Protein AF-D7G5E5-F1 (afdb_monomer_lite)

Structure (mmCIF, N/CA/C/O backbone):
data_AF-D7G5E5-F1
#
_entry.id   AF-D7G5E5-F1
#
loop_
_atom_site.group_PDB
_atom_site.id
_atom_site.type_symbol
_atom_site.label_atom_id
_atom_site.label_alt_id
_atom_site.label_comp_id
_atom_site.label_asym_id
_atom_site.label_entity_id
_atom_site.label_seq_id
_atom_site.pdbx_PDB_ins_code
_atom_site.Cartn_x
_atom_site.Cartn_y
_atom_site.Cartn_z
_atom_site.occupancy
_atom_site.B_iso_or_equiv
_atom_site.auth_seq_id
_atom_site.auth_comp_id
_atom_site.auth_asym_id
_atom_site.auth_atom_id
_atom_site.pdbx_PDB_model_num
ATOM 1 N N . MET A 1 1 ? 30.490 -11.047 12.588 1.00 61.84 1 MET A N 1
ATOM 2 C CA . MET A 1 1 ? 29.242 -10.729 11.850 1.00 61.84 1 MET A CA 1
ATOM 3 C C . MET A 1 1 ? 27.994 -11.443 12.407 1.00 61.84 1 MET A C 1
ATOM 5 O O . MET A 1 1 ? 27.006 -10.761 12.627 1.00 61.84 1 MET A O 1
ATOM 9 N N . ARG A 1 2 ? 28.019 -12.754 12.727 1.00 70.31 2 ARG A N 1
ATOM 10 C CA . ARG A 1 2 ? 26.845 -13.504 13.260 1.00 70.31 2 ARG A CA 1
ATOM 11 C C . ARG A 1 2 ? 26.297 -13.052 14.631 1.00 70.31 2 ARG A C 1
ATOM 13 O O . ARG A 1 2 ? 25.102 -13.171 14.877 1.00 70.31 2 ARG A O 1
ATOM 20 N N . LEU A 1 3 ? 27.143 -12.537 15.526 1.00 67.75 3 LEU A N 1
ATOM 21 C CA . LEU A 1 3 ? 26.697 -12.058 16.847 1.00 67.75 3 LEU A CA 1
ATOM 22 C C . LEU A 1 3 ? 25.862 -10.772 16.743 1.00 67.75 3 LEU A C 1
ATOM 24 O O . LEU A 1 3 ? 24.822 -10.662 17.386 1.00 67.75 3 LEU A O 1
ATOM 28 N N . ALA A 1 4 ? 26.256 -9.854 15.856 1.00 70.44 4 ALA A N 1
ATOM 29 C CA . ALA A 1 4 ? 25.515 -8.620 15.603 1.00 70.44 4 ALA A CA 1
ATOM 30 C C . ALA A 1 4 ? 24.123 -8.898 15.006 1.00 70.44 4 ALA A C 1
ATOM 32 O O . ALA A 1 4 ? 23.146 -8.279 15.414 1.00 70.44 4 ALA A O 1
ATOM 33 N N . SER A 1 5 ? 23.990 -9.881 14.103 1.00 78.88 5 SER A N 1
ATOM 34 C CA . SER A 1 5 ? 22.681 -10.253 13.541 1.00 78.88 5 SER A CA 1
ATOM 35 C C . SER A 1 5 ? 21.734 -10.869 14.576 1.00 78.88 5 SER A C 1
ATOM 37 O O . SER A 1 5 ? 20.528 -10.627 14.523 1.00 78.88 5 SER A O 1
ATOM 39 N N . LEU A 1 6 ? 22.259 -11.637 15.538 1.00 82.69 6 LEU A N 1
ATOM 40 C CA . LEU A 1 6 ? 21.455 -12.211 16.623 1.00 82.69 6 LEU A CA 1
ATOM 41 C C . LEU A 1 6 ? 20.953 -11.129 17.583 1.00 82.69 6 LEU A C 1
ATOM 43 O O . LEU A 1 6 ? 19.772 -11.118 17.917 1.00 82.69 6 LEU A O 1
ATOM 47 N N . GLN A 1 7 ? 21.819 -10.187 17.970 1.00 86.31 7 GLN A N 1
ATOM 48 C CA . GLN A 1 7 ? 21.445 -9.069 18.842 1.00 86.31 7 GLN A CA 1
ATOM 49 C C . GLN A 1 7 ? 20.376 -8.178 18.205 1.00 86.31 7 GLN A C 1
ATOM 51 O O . GLN A 1 7 ? 19.389 -7.855 18.862 1.00 86.31 7 GLN A O 1
ATOM 56 N N . VAL A 1 8 ? 20.523 -7.848 16.917 1.00 82.06 8 VAL A N 1
ATOM 57 C CA . VAL A 1 8 ? 19.517 -7.075 16.170 1.00 82.06 8 VAL A CA 1
ATOM 58 C C . VAL A 1 8 ? 18.186 -7.823 16.118 1.00 82.06 8 VAL A C 1
ATOM 60 O O . VAL A 1 8 ? 17.148 -7.247 16.424 1.00 82.06 8 VAL A O 1
ATOM 63 N N . THR A 1 9 ? 18.205 -9.123 15.812 1.00 84.81 9 THR A N 1
ATOM 64 C CA . THR A 1 9 ? 16.979 -9.935 15.747 1.00 84.81 9 THR A CA 1
ATOM 65 C C . THR A 1 9 ? 16.262 -9.982 17.096 1.00 84.81 9 THR A C 1
ATOM 67 O O . THR A 1 9 ? 15.048 -9.789 17.159 1.00 84.81 9 THR A O 1
ATOM 70 N N . SER A 1 10 ? 16.999 -10.212 18.184 1.00 90.12 10 SER A N 1
ATOM 71 C CA . SER A 1 10 ? 16.435 -10.223 19.535 1.00 90.12 10 SER A CA 1
ATOM 72 C C . SER A 1 10 ? 15.886 -8.854 19.932 1.00 90.12 10 SER A C 1
ATOM 74 O O . SER A 1 10 ? 14.777 -8.787 20.452 1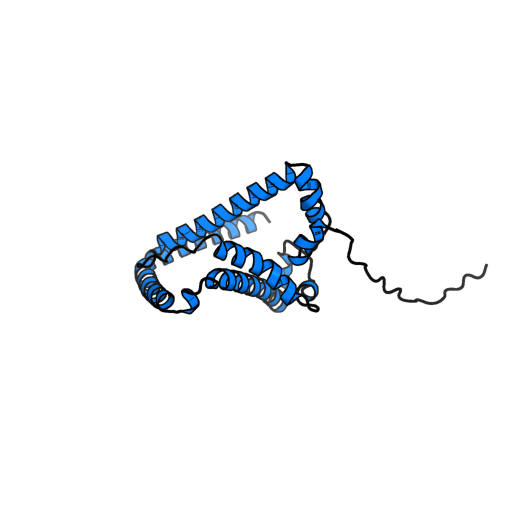.00 90.12 10 SER A O 1
ATOM 76 N N . ALA A 1 11 ? 16.595 -7.764 19.624 1.00 90.62 11 ALA A N 1
ATOM 77 C CA . ALA A 1 11 ? 16.113 -6.409 19.877 1.00 90.62 11 ALA A CA 1
ATOM 78 C C . ALA A 1 11 ? 14.809 -6.118 19.118 1.00 90.62 11 ALA A C 1
ATOM 80 O O . ALA A 1 11 ? 13.844 -5.664 19.726 1.00 90.62 11 ALA A O 1
ATOM 81 N N . CYS A 1 12 ? 14.732 -6.452 17.825 1.00 87.44 12 CYS A N 1
ATOM 82 C CA . CYS A 1 12 ? 13.508 -6.304 17.033 1.00 87.44 12 CYS A CA 1
ATOM 83 C C . CYS A 1 12 ? 12.337 -7.109 17.615 1.00 87.44 12 CYS A C 1
ATOM 85 O O . CYS A 1 12 ? 11.219 -6.605 17.675 1.00 87.44 12 CYS A O 1
ATOM 87 N N . ARG A 1 13 ? 12.584 -8.339 18.085 1.00 90.88 13 ARG A N 1
ATOM 88 C CA . ARG A 1 13 ? 11.558 -9.167 18.740 1.00 90.88 13 ARG A CA 1
ATOM 89 C C . ARG A 1 13 ? 11.088 -8.556 20.056 1.00 90.88 13 ARG A C 1
ATOM 91 O O . ARG A 1 13 ? 9.885 -8.461 20.268 1.00 90.88 13 ARG A O 1
ATOM 98 N N . CYS A 1 14 ? 12.009 -8.110 20.911 1.00 93.38 14 CYS A N 1
ATOM 99 C CA . CYS A 1 14 ? 11.662 -7.437 22.162 1.00 93.38 14 CYS A CA 1
ATOM 100 C C . CYS A 1 14 ? 10.844 -6.169 21.899 1.00 93.38 14 CYS A C 1
ATOM 102 O O . CYS A 1 14 ? 9.815 -5.973 22.534 1.00 93.38 14 CYS A O 1
ATOM 104 N N . LEU A 1 15 ? 11.251 -5.351 20.923 1.00 92.75 15 LEU A N 1
ATOM 105 C CA . LEU A 1 15 ? 10.505 -4.160 20.513 1.00 92.75 15 LEU A CA 1
ATOM 106 C C . LEU A 1 15 ? 9.101 -4.508 20.017 1.00 92.75 15 LEU A C 1
ATOM 108 O O . LEU A 1 15 ? 8.149 -3.838 20.400 1.00 92.75 15 LEU A O 1
ATOM 112 N N . ALA A 1 16 ? 8.950 -5.568 19.220 1.00 88.06 16 ALA A N 1
ATOM 113 C CA . ALA A 1 16 ? 7.641 -6.024 18.762 1.00 88.06 16 ALA A CA 1
ATOM 114 C C . ALA A 1 16 ? 6.748 -6.474 19.930 1.00 88.06 16 ALA A C 1
ATOM 116 O O . ALA A 1 16 ? 5.588 -6.078 19.997 1.00 88.06 16 ALA A O 1
ATOM 117 N N . VAL A 1 17 ? 7.284 -7.245 20.883 1.00 91.94 17 VAL A N 1
ATOM 118 C CA . VAL A 1 17 ? 6.539 -7.685 22.077 1.00 91.94 17 VAL A CA 1
ATOM 119 C C . VAL A 1 17 ? 6.134 -6.494 22.944 1.00 91.94 17 VAL A C 1
ATOM 121 O O . VAL A 1 17 ? 4.982 -6.412 23.362 1.00 91.94 17 VAL A O 1
ATOM 124 N N . VAL A 1 18 ? 7.045 -5.545 23.175 1.00 93.50 18 VAL A N 1
ATOM 125 C CA . VAL A 1 18 ? 6.747 -4.311 23.917 1.00 93.50 18 VAL A CA 1
ATOM 126 C C . VAL A 1 18 ? 5.679 -3.495 23.193 1.00 93.50 18 VAL A C 1
ATOM 128 O O . VAL A 1 18 ? 4.730 -3.057 23.832 1.00 93.50 18 VAL A O 1
ATOM 131 N N . ALA A 1 19 ? 5.776 -3.334 21.872 1.00 88.69 19 ALA A N 1
ATOM 132 C CA . ALA A 1 19 ? 4.779 -2.615 21.085 1.00 88.69 19 ALA A CA 1
ATOM 133 C C . ALA A 1 19 ? 3.392 -3.267 21.190 1.00 88.69 19 ALA A C 1
ATOM 135 O O . ALA A 1 19 ? 2.410 -2.567 21.421 1.00 88.69 19 ALA A O 1
ATOM 136 N N . VAL A 1 20 ? 3.308 -4.598 21.099 1.00 88.06 20 VAL A N 1
ATOM 137 C CA . VAL A 1 20 ? 2.052 -5.339 21.299 1.00 88.06 20 VAL A CA 1
ATOM 138 C C . VAL A 1 20 ? 1.523 -5.151 22.722 1.00 88.06 20 VAL A C 1
ATOM 140 O O . VAL A 1 20 ? 0.340 -4.874 22.893 1.00 88.06 20 VAL A O 1
ATOM 143 N N . GLY A 1 21 ? 2.386 -5.240 23.737 1.00 89.56 21 GLY A N 1
ATOM 144 C CA . GLY A 1 21 ? 2.008 -5.021 25.134 1.00 89.56 21 GLY A CA 1
ATOM 145 C C . GLY A 1 21 ? 1.484 -3.606 25.394 1.00 89.56 21 GLY A C 1
ATOM 146 O O . GLY A 1 21 ? 0.467 -3.444 26.062 1.00 89.56 21 GLY A O 1
ATOM 147 N N . VAL A 1 22 ? 2.122 -2.584 24.815 1.00 89.81 22 VAL A N 1
ATOM 148 C CA . VAL A 1 22 ? 1.673 -1.185 24.891 1.00 89.81 22 VAL A CA 1
ATOM 149 C C . VAL A 1 22 ? 0.344 -0.996 24.168 1.00 89.81 22 VAL A C 1
ATOM 151 O O . VAL A 1 22 ? -0.553 -0.365 24.716 1.00 89.81 22 VAL A O 1
ATOM 154 N N . LEU A 1 23 ? 0.182 -1.555 22.966 1.00 86.44 23 LEU A N 1
ATOM 155 C CA . LEU A 1 23 ? -1.080 -1.481 22.223 1.00 86.44 23 LEU A CA 1
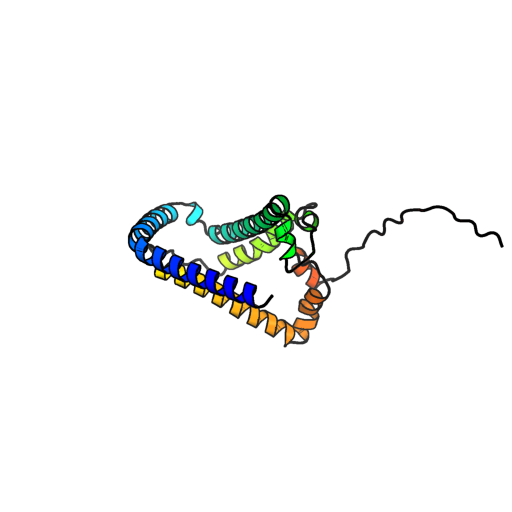ATOM 156 C C . LEU A 1 23 ? -2.223 -2.166 22.975 1.00 86.44 23 LEU A C 1
ATOM 158 O O . LEU A 1 23 ? -3.332 -1.640 22.994 1.00 86.44 23 LEU A O 1
ATOM 162 N N . TRP A 1 24 ? -1.945 -3.298 23.621 1.00 90.25 24 TRP A N 1
ATOM 163 C CA . TRP A 1 24 ? -2.903 -3.995 24.473 1.00 90.25 24 TRP A CA 1
ATOM 164 C C . TRP A 1 24 ? -3.282 -3.155 25.697 1.00 90.25 24 TRP A C 1
ATOM 166 O O . TRP A 1 24 ? -4.461 -2.939 25.967 1.00 90.25 24 TRP A O 1
ATOM 176 N N . TRP A 1 25 ? -2.287 -2.619 26.409 1.00 93.44 25 TRP A N 1
ATOM 177 C CA . TRP A 1 25 ? -2.503 -1.770 27.583 1.00 93.44 25 TRP A CA 1
ATOM 178 C C . TRP A 1 25 ? -3.290 -0.496 27.248 1.00 93.44 25 TRP A C 1
ATOM 180 O O . TRP A 1 25 ? -4.182 -0.084 27.986 1.00 93.44 25 TRP A O 1
ATOM 190 N N . CYS A 1 26 ? -2.994 0.108 26.099 1.00 93.44 26 CYS A N 1
ATOM 191 C CA . CYS A 1 26 ? -3.632 1.325 25.614 1.00 93.44 26 CYS A CA 1
ATOM 192 C C . CYS A 1 26 ? -4.849 1.054 24.713 1.00 93.44 26 CYS A C 1
ATOM 194 O O . CYS A 1 26 ? -5.320 1.979 24.053 1.00 93.44 26 CYS A O 1
ATOM 196 N N . GLN A 1 27 ? -5.383 -0.172 24.665 1.00 93.62 27 GLN A N 1
ATOM 197 C CA . GLN A 1 27 ? -6.435 -0.522 23.708 1.00 93.62 27 GLN A CA 1
ATOM 198 C C . GLN A 1 27 ? -7.682 0.354 23.875 1.00 93.62 27 GLN A C 1
ATOM 200 O O . GLN A 1 27 ? -8.182 0.879 22.890 1.00 93.62 27 GLN A O 1
ATOM 205 N N . GLN A 1 28 ? -8.159 0.568 25.104 1.00 94.44 28 GLN A N 1
ATOM 206 C CA . GLN A 1 28 ? -9.376 1.350 25.368 1.00 94.44 28 GLN A CA 1
ATOM 207 C C . GLN A 1 28 ? -9.298 2.812 24.886 1.00 94.44 28 GLN A C 1
ATOM 209 O O . GLN A 1 28 ? -10.168 3.226 24.115 1.00 94.44 28 GLN A O 1
ATOM 214 N N . PRO A 1 29 ? -8.281 3.617 25.262 1.00 95.50 29 PRO A N 1
ATOM 215 C CA . PRO A 1 29 ? -8.173 4.983 24.747 1.00 95.50 29 PRO A CA 1
ATOM 216 C C . PRO A 1 29 ? -7.932 5.024 23.231 1.00 95.50 29 PRO A C 1
ATOM 218 O O . PRO A 1 29 ? -8.415 5.942 22.559 1.00 95.50 29 PRO A O 1
ATOM 221 N N . VAL A 1 30 ? -7.235 4.028 22.670 1.00 93.69 30 VAL A N 1
ATOM 222 C CA . VAL A 1 30 ? -7.051 3.910 21.217 1.00 93.69 30 VAL A CA 1
ATOM 223 C C . VAL A 1 30 ? -8.378 3.605 20.525 1.00 93.69 30 VAL A C 1
ATOM 225 O O . VAL A 1 30 ? -8.706 4.266 19.547 1.00 93.69 30 VAL A O 1
ATOM 228 N N . GLU A 1 31 ? -9.183 2.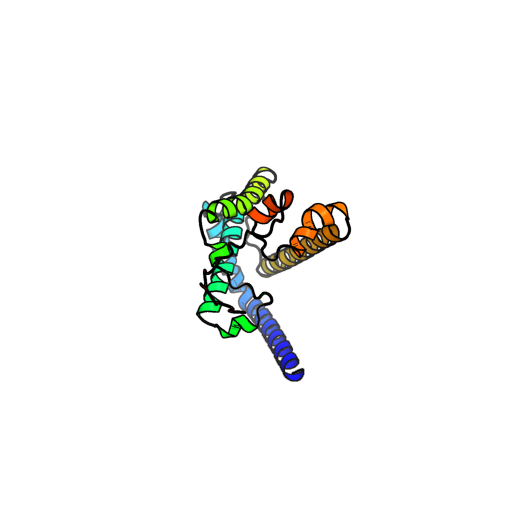679 21.039 1.00 95.56 31 GLU A N 1
ATOM 229 C CA . GLU A 1 31 ? -10.502 2.348 20.493 1.00 95.56 31 GLU A CA 1
ATOM 230 C C . GLU A 1 31 ? -11.487 3.514 20.605 1.00 95.56 31 GLU A C 1
ATOM 232 O O . GLU A 1 31 ? -12.212 3.795 19.651 1.00 95.56 31 GLU A O 1
ATOM 237 N N . ALA A 1 32 ? -11.465 4.259 21.712 1.00 95.62 32 ALA A N 1
ATOM 238 C CA . ALA A 1 32 ? -12.246 5.487 21.843 1.00 95.62 32 ALA A CA 1
ATOM 239 C C . ALA A 1 32 ? -11.849 6.522 20.774 1.00 95.62 32 ALA A C 1
ATOM 241 O O . ALA A 1 32 ? -12.711 7.091 20.098 1.00 95.62 32 ALA A O 1
ATOM 242 N N . SER A 1 33 ? -10.543 6.713 20.567 1.00 95.75 33 SER A N 1
ATOM 243 C CA . SER A 1 33 ? -10.008 7.614 19.539 1.00 95.75 33 SER A CA 1
ATOM 244 C C . SER A 1 33 ? -10.359 7.142 18.125 1.00 95.75 33 SER A C 1
ATOM 246 O O . SER A 1 33 ? -10.765 7.951 17.291 1.00 95.75 33 SER A O 1
ATOM 248 N N . LEU A 1 34 ? -10.282 5.832 17.862 1.00 95.12 34 LEU A N 1
ATOM 249 C CA . LEU A 1 34 ? -10.724 5.218 16.609 1.00 95.12 34 LEU A CA 1
ATOM 250 C C . LEU A 1 34 ? -12.215 5.462 16.375 1.00 95.12 34 LEU A C 1
ATOM 252 O O . LEU A 1 34 ? -12.600 5.817 15.267 1.00 95.12 34 LEU A O 1
ATOM 256 N N . GLY A 1 35 ? -13.052 5.346 17.407 1.00 96.31 35 GLY A N 1
ATOM 257 C CA . GLY A 1 35 ? -14.482 5.633 17.323 1.00 96.31 35 GLY A CA 1
ATOM 258 C C . GLY A 1 35 ? -14.779 7.079 16.916 1.00 96.31 35 GLY A C 1
ATOM 259 O O . GLY A 1 35 ? -15.611 7.320 16.037 1.00 96.31 35 GLY A O 1
ATOM 260 N N . VAL A 1 36 ? -14.081 8.050 17.514 1.00 97.06 36 VAL A N 1
ATOM 261 C CA . VAL A 1 36 ? -14.212 9.477 17.163 1.00 97.06 36 VAL A CA 1
ATOM 262 C C . VAL A 1 36 ? -13.700 9.749 15.748 1.00 97.06 36 VAL A C 1
ATOM 264 O O . VAL A 1 36 ? -14.383 10.407 14.955 1.00 97.06 36 VAL A O 1
ATOM 267 N N . GLY A 1 37 ? -12.529 9.206 15.408 1.00 95.88 37 GLY A N 1
ATOM 268 C CA . GLY A 1 37 ? -11.936 9.328 14.079 1.00 95.88 37 GLY A CA 1
ATOM 269 C C . GLY A 1 37 ? -12.842 8.740 13.001 1.00 95.88 37 GLY A C 1
ATOM 270 O O . GLY A 1 37 ? -13.119 9.398 12.003 1.00 95.88 37 GLY A O 1
ATOM 271 N N . TRP A 1 38 ? -13.397 7.552 13.238 1.00 95.81 38 TRP A N 1
ATOM 272 C CA . TRP A 1 38 ? -14.313 6.877 12.322 1.00 95.81 38 TRP A CA 1
ATOM 273 C C . TRP A 1 38 ? -15.580 7.686 12.061 1.00 95.81 38 TRP A C 1
ATOM 275 O O . TRP A 1 38 ? -15.957 7.877 10.908 1.00 95.81 38 TRP A O 1
ATOM 285 N N . LYS A 1 39 ? -16.218 8.219 13.113 1.00 95.62 39 LYS A N 1
ATOM 286 C CA . LYS A 1 39 ? -17.399 9.087 12.967 1.00 95.62 39 LYS A CA 1
ATOM 287 C C . LYS A 1 39 ? -17.072 10.345 12.163 1.00 95.62 39 LYS A C 1
ATOM 289 O O . LYS A 1 39 ? -17.836 10.714 11.275 1.00 95.62 39 LYS A O 1
ATOM 294 N N . THR A 1 40 ? -15.924 10.963 12.438 1.00 96.00 40 THR A N 1
ATOM 295 C CA . THR A 1 40 ? -15.447 12.153 11.717 1.00 96.00 40 THR A CA 1
ATOM 296 C C . THR A 1 40 ? -15.204 11.853 10.238 1.00 96.00 40 THR A C 1
ATOM 298 O O . THR A 1 40 ? -15.711 12.566 9.373 1.00 96.00 40 THR A O 1
ATOM 301 N N . LEU A 1 41 ? -14.490 10.766 9.934 1.00 93.25 41 LEU A N 1
ATOM 302 C CA . LEU A 1 41 ? -14.234 10.322 8.564 1.00 93.25 41 LEU A CA 1
ATOM 303 C C . LEU A 1 41 ? -15.545 10.005 7.840 1.00 93.25 41 LEU A C 1
ATOM 305 O O . LEU A 1 41 ? -15.784 10.523 6.755 1.00 93.25 41 LEU A O 1
ATOM 309 N N . ARG A 1 42 ? -16.457 9.260 8.473 1.00 92.44 42 ARG A N 1
ATOM 310 C CA . ARG A 1 42 ? -17.784 8.957 7.919 1.00 92.44 42 ARG A CA 1
ATOM 311 C C . ARG A 1 42 ? -18.673 10.178 7.719 1.00 92.44 42 ARG A C 1
ATOM 313 O O . ARG A 1 42 ? -19.623 10.084 6.951 1.00 92.44 42 ARG A O 1
ATOM 320 N N . ALA A 1 43 ? -18.444 11.292 8.402 1.00 93.38 43 ALA A N 1
ATOM 321 C CA . ALA A 1 43 ? -19.175 12.531 8.149 1.00 93.38 43 ALA A CA 1
ATOM 322 C C . ALA A 1 43 ? -18.595 13.311 6.956 1.00 93.38 43 ALA A C 1
ATOM 324 O O . ALA A 1 43 ? -19.314 14.079 6.320 1.00 93.38 43 ALA A O 1
ATOM 325 N N . ASN A 1 44 ? -17.324 13.086 6.619 1.00 93.88 44 ASN A N 1
ATOM 326 C CA . ASN A 1 44 ? -16.610 13.825 5.589 1.00 93.88 44 ASN A CA 1
ATOM 327 C C . ASN A 1 44 ? -17.019 13.376 4.173 1.00 93.88 44 ASN A C 1
ATOM 329 O O . ASN A 1 44 ? -16.964 12.194 3.838 1.00 93.88 44 ASN A O 1
ATOM 333 N N . TRP A 1 45 ? -17.406 14.328 3.319 1.00 92.81 45 TRP A N 1
ATOM 334 C CA . TRP A 1 45 ? -17.794 14.053 1.931 1.00 92.81 45 TRP A CA 1
ATOM 335 C C . TRP A 1 45 ? -16.642 13.471 1.103 1.00 92.81 45 TRP A C 1
ATOM 337 O O . TRP A 1 45 ? -16.878 12.612 0.260 1.00 92.81 45 TRP A O 1
ATOM 347 N N . LEU A 1 46 ? -15.403 13.896 1.367 1.00 90.31 46 LEU A N 1
ATOM 348 C CA . LEU A 1 46 ? -14.226 13.430 0.645 1.00 90.31 46 LEU A CA 1
ATOM 349 C C . LEU A 1 46 ? -13.977 11.953 0.933 1.00 90.31 46 LEU A C 1
ATOM 351 O O . LEU A 1 46 ? -13.683 11.207 0.015 1.00 90.31 46 LEU A O 1
ATOM 355 N N . PHE A 1 47 ? -14.159 11.517 2.181 1.00 88.75 47 PHE A N 1
ATOM 356 C CA . PHE A 1 47 ? -14.020 10.109 2.567 1.00 88.75 47 PHE A CA 1
ATOM 357 C C . PHE A 1 47 ? -15.121 9.221 1.967 1.00 88.75 47 PHE A C 1
ATOM 359 O O . PHE A 1 47 ? -14.914 8.032 1.753 1.00 88.75 47 PHE A O 1
ATOM 366 N N . LYS A 1 48 ? -16.295 9.801 1.682 1.00 87.12 48 LYS A N 1
ATOM 367 C CA . LYS A 1 48 ? -17.400 9.126 0.982 1.00 87.12 48 LYS A CA 1
ATOM 368 C C . LYS A 1 48 ? -17.244 9.123 -0.535 1.00 87.12 48 LYS A C 1
ATOM 370 O O . LYS A 1 48 ? -17.994 8.419 -1.204 1.00 87.12 48 LYS A O 1
ATOM 375 N N . HIS A 1 49 ? -16.352 9.944 -1.081 1.00 86.25 49 HIS A N 1
ATOM 376 C CA . HIS A 1 49 ? -16.176 10.048 -2.519 1.00 86.25 49 HIS A CA 1
ATOM 377 C C . HIS A 1 49 ? -15.648 8.719 -3.069 1.00 86.25 49 HIS A C 1
ATOM 379 O O . HIS A 1 49 ? -14.693 8.165 -2.529 1.00 86.25 49 HIS A O 1
ATOM 385 N N . GLU A 1 50 ? -16.224 8.222 -4.165 1.00 81.31 50 GLU A N 1
ATOM 386 C CA . GLU A 1 50 ? -15.911 6.883 -4.692 1.00 81.3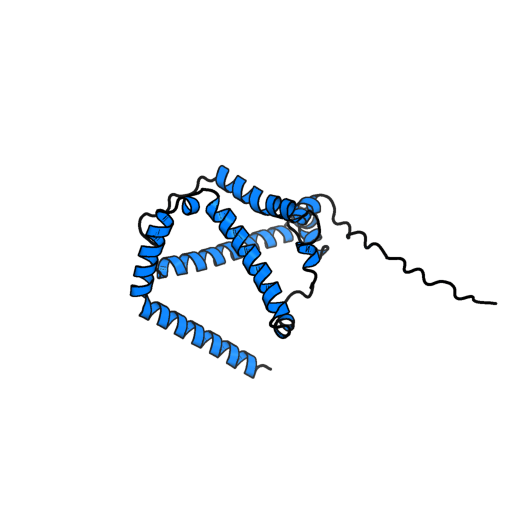1 50 GLU A CA 1
ATOM 387 C C . GLU A 1 50 ? -14.423 6.717 -5.022 1.00 81.31 50 GLU A C 1
ATOM 389 O O . GLU A 1 50 ? -13.818 5.696 -4.718 1.00 81.31 50 GLU A O 1
ATOM 394 N N . SER A 1 51 ? -13.803 7.778 -5.541 1.00 82.62 51 SER A N 1
ATOM 395 C CA . SER A 1 51 ? -12.375 7.791 -5.870 1.00 82.62 51 SER A CA 1
ATOM 396 C C . SER A 1 51 ? -11.438 8.035 -4.678 1.00 82.62 51 SER A C 1
ATOM 398 O O . SER A 1 51 ? -10.227 8.115 -4.885 1.00 82.62 51 SER A O 1
ATOM 400 N N . PHE A 1 52 ? -11.942 8.182 -3.446 1.00 85.75 52 PHE A N 1
ATOM 401 C CA . PHE A 1 52 ? -11.111 8.501 -2.278 1.00 85.75 52 PHE A CA 1
ATOM 402 C C . PHE A 1 52 ? -9.979 7.493 -2.071 1.00 85.75 52 PHE A C 1
ATOM 404 O O . PHE A 1 52 ? -8.823 7.883 -1.932 1.00 85.75 52 PHE A O 1
ATOM 411 N N . GLU A 1 53 ? -10.296 6.200 -2.085 1.00 83.25 53 GLU A N 1
ATOM 412 C CA . GLU A 1 53 ? -9.313 5.145 -1.837 1.00 83.25 53 GLU A CA 1
ATOM 413 C C . GLU A 1 53 ? -8.233 5.049 -2.931 1.00 83.25 53 GLU A C 1
ATOM 415 O O . GLU A 1 53 ? -7.054 5.008 -2.570 1.00 83.25 53 GLU A O 1
ATOM 420 N N . PRO A 1 54 ? -8.555 5.090 -4.243 1.00 81.44 54 PRO A N 1
ATOM 421 C CA . PRO A 1 54 ? -7.545 5.205 -5.292 1.00 81.44 54 PRO A CA 1
ATOM 422 C C . PRO A 1 54 ? -6.623 6.408 -5.117 1.00 81.44 54 PRO A C 1
ATOM 424 O O . PRO A 1 54 ? -5.405 6.279 -5.253 1.00 81.44 54 PRO A O 1
ATOM 427 N N . PHE A 1 55 ? -7.187 7.575 -4.790 1.00 83.81 55 PHE A N 1
ATOM 428 C CA . PHE A 1 55 ? -6.397 8.782 -4.570 1.00 83.81 55 PHE A CA 1
ATOM 429 C C . PHE A 1 55 ? -5.508 8.656 -3.337 1.00 83.81 55 PHE A C 1
ATOM 431 O O . PHE A 1 55 ? -4.331 9.000 -3.409 1.00 83.81 55 PHE A O 1
ATOM 438 N N . LEU A 1 56 ? -6.030 8.124 -2.230 1.00 87.81 56 LEU A N 1
ATOM 439 C CA . LEU A 1 56 ? -5.257 7.888 -1.016 1.00 87.81 56 LEU A CA 1
ATOM 440 C C . LEU A 1 56 ? -4.126 6.885 -1.264 1.00 87.81 56 LEU A C 1
ATOM 442 O O . LEU A 1 56 ? -3.005 7.106 -0.807 1.00 87.81 56 LEU A O 1
ATOM 446 N N . SER A 1 57 ? -4.389 5.814 -2.013 1.00 84.06 57 SER A N 1
ATOM 447 C CA . SER A 1 57 ? -3.383 4.822 -2.399 1.00 84.06 57 SER A CA 1
ATOM 448 C C . SER A 1 57 ? -2.275 5.453 -3.251 1.00 84.06 57 SER A C 1
ATOM 450 O O . SER A 1 57 ? -1.095 5.346 -2.911 1.00 84.06 57 SER A O 1
ATOM 452 N N . ALA A 1 58 ? -2.642 6.203 -4.296 1.00 82.25 58 ALA A N 1
ATOM 453 C CA . ALA A 1 58 ? -1.688 6.903 -5.154 1.00 82.25 58 ALA A CA 1
ATOM 454 C C . ALA A 1 58 ? -0.878 7.963 -4.383 1.00 82.25 58 ALA A C 1
ATOM 456 O O . ALA A 1 58 ? 0.340 8.050 -4.540 1.00 82.25 58 ALA A O 1
ATOM 457 N N . ALA A 1 59 ? -1.529 8.738 -3.513 1.00 85.56 59 ALA A N 1
ATOM 458 C CA . ALA A 1 59 ? -0.873 9.727 -2.664 1.00 85.56 59 ALA A CA 1
ATOM 459 C C . ALA A 1 59 ? 0.099 9.070 -1.675 1.00 85.56 59 ALA A C 1
ATOM 461 O O . ALA A 1 59 ? 1.221 9.546 -1.520 1.00 85.56 59 ALA A O 1
ATOM 462 N N . SER A 1 60 ? -0.297 7.952 -1.060 1.00 87.06 60 SER A N 1
ATOM 463 C CA . SER A 1 60 ? 0.561 7.180 -0.154 1.00 87.06 60 SER A CA 1
ATOM 464 C C . SER A 1 60 ? 1.799 6.666 -0.885 1.00 87.06 60 SER A C 1
ATOM 466 O O . SER A 1 60 ? 2.914 6.825 -0.397 1.00 87.06 60 SER A O 1
ATOM 468 N N . PHE A 1 61 ? 1.628 6.120 -2.090 1.00 81.88 61 PHE A N 1
ATOM 469 C CA . PHE A 1 61 ? 2.741 5.677 -2.926 1.00 81.88 61 PHE A CA 1
ATOM 470 C C . PHE A 1 61 ? 3.727 6.815 -3.233 1.00 81.88 61 PHE A C 1
ATOM 472 O O . PHE A 1 61 ? 4.931 6.663 -3.021 1.00 81.88 61 PHE A O 1
ATOM 479 N N . LEU A 1 62 ? 3.224 7.974 -3.669 1.00 81.38 62 LEU A N 1
ATOM 480 C CA . LEU A 1 62 ? 4.056 9.148 -3.949 1.00 81.38 62 LEU A CA 1
ATOM 481 C C . LEU A 1 62 ? 4.760 9.673 -2.693 1.00 81.38 62 LEU A C 1
ATOM 483 O O . LEU A 1 62 ? 5.940 10.015 -2.755 1.00 81.38 62 LEU A O 1
ATOM 487 N N . PHE A 1 63 ? 4.060 9.697 -1.557 1.00 86.38 63 PHE A N 1
ATOM 488 C CA . PHE A 1 63 ? 4.628 10.079 -0.270 1.00 86.38 63 PHE A CA 1
ATOM 489 C C . PHE A 1 63 ? 5.797 9.168 0.113 1.00 86.38 63 PHE A C 1
ATOM 491 O O . PHE A 1 63 ? 6.877 9.666 0.419 1.00 86.38 63 PHE A O 1
ATOM 498 N N . PHE A 1 64 ? 5.625 7.844 0.042 1.00 83.44 64 PHE A N 1
ATOM 499 C CA . PHE A 1 64 ? 6.686 6.902 0.402 1.00 83.44 64 PHE A CA 1
ATOM 500 C C . PHE A 1 64 ? 7.866 6.935 -0.576 1.00 83.44 64 PHE A C 1
ATOM 502 O O . PHE A 1 64 ? 9.009 6.842 -0.135 1.00 83.44 64 PHE A O 1
ATOM 509 N N . ILE A 1 65 ? 7.638 7.137 -1.878 1.00 77.00 65 ILE A N 1
ATOM 510 C CA . ILE A 1 65 ? 8.738 7.382 -2.829 1.00 77.00 65 ILE A CA 1
ATOM 511 C C . ILE A 1 65 ? 9.491 8.668 -2.474 1.00 77.00 65 ILE A C 1
ATOM 513 O O . ILE A 1 65 ? 10.721 8.673 -2.442 1.00 77.00 65 ILE A O 1
ATOM 517 N N . GLY A 1 66 ? 8.768 9.748 -2.169 1.00 79.88 66 GLY A N 1
ATOM 518 C CA . GLY A 1 66 ? 9.364 11.008 -1.730 1.00 79.88 66 GLY A CA 1
ATOM 519 C C . GLY A 1 66 ? 10.160 10.859 -0.432 1.00 79.88 66 GLY A C 1
ATOM 520 O O . GLY A 1 66 ? 11.256 11.406 -0.321 1.00 79.88 66 GLY A O 1
ATOM 521 N N . LEU A 1 67 ? 9.662 10.056 0.513 1.00 84.50 67 LEU A N 1
ATOM 522 C CA . LEU A 1 67 ? 10.345 9.741 1.766 1.00 84.50 67 LEU A CA 1
ATOM 523 C C . LEU A 1 67 ? 11.700 9.066 1.521 1.00 84.50 67 LEU A C 1
ATOM 525 O O . LEU A 1 67 ? 12.660 9.392 2.210 1.00 84.50 67 LEU A O 1
ATOM 529 N N . TRP A 1 68 ? 11.821 8.183 0.526 1.00 76.38 68 TRP A N 1
ATOM 530 C CA . TRP A 1 68 ? 13.119 7.602 0.167 1.00 76.38 68 TRP A CA 1
ATOM 531 C C . TRP A 1 68 ? 14.099 8.647 -0.367 1.00 76.38 68 TRP A C 1
ATOM 533 O O . TRP A 1 68 ? 15.254 8.652 0.049 1.00 76.38 68 TRP A O 1
ATOM 543 N N . GLY A 1 69 ? 13.640 9.570 -1.219 1.00 76.25 69 GLY A N 1
ATOM 544 C CA . GLY A 1 69 ? 14.473 10.686 -1.679 1.00 76.25 69 GLY A CA 1
ATOM 545 C C . GLY A 1 69 ? 14.898 11.616 -0.536 1.00 76.25 69 GLY A C 1
ATOM 546 O O . GLY A 1 69 ? 16.042 12.059 -0.479 1.00 76.25 69 GLY A O 1
ATOM 547 N N . PHE A 1 70 ? 13.997 11.864 0.417 1.00 84.12 70 PHE A N 1
ATOM 548 C CA . PHE A 1 70 ? 14.303 12.604 1.640 1.00 84.12 70 PHE A CA 1
ATOM 549 C C . PHE A 1 70 ? 15.361 11.875 2.484 1.00 84.12 70 PHE A C 1
ATOM 551 O O . PHE A 1 70 ? 16.348 12.479 2.897 1.00 84.12 70 PHE A O 1
ATOM 558 N N . LEU A 1 71 ? 15.193 10.570 2.715 1.00 83.50 71 LEU A N 1
ATOM 559 C CA . LEU A 1 71 ? 16.149 9.763 3.474 1.00 83.50 71 LEU A CA 1
ATOM 560 C C . LEU A 1 71 ? 17.530 9.731 2.817 1.00 83.50 71 LEU A C 1
ATOM 562 O O . LEU A 1 71 ? 18.521 9.796 3.535 1.00 83.50 71 LEU A O 1
ATOM 566 N N . ASP A 1 72 ? 17.616 9.698 1.488 1.00 77.12 72 ASP A N 1
ATOM 567 C CA . ASP A 1 72 ? 18.904 9.782 0.787 1.00 77.12 72 ASP A CA 1
ATOM 568 C C . ASP A 1 72 ? 19.617 11.101 1.040 1.00 77.12 72 ASP A C 1
ATOM 570 O O . ASP A 1 72 ? 20.831 11.130 1.243 1.00 77.12 72 ASP A O 1
ATOM 574 N N . PHE A 1 73 ? 18.853 12.191 1.024 1.00 81.62 73 PHE A N 1
ATOM 575 C CA . PHE A 1 73 ? 19.390 13.527 1.212 1.00 81.62 73 PHE A CA 1
ATOM 576 C C . PHE A 1 73 ? 19.888 13.738 2.647 1.00 81.62 73 PHE A C 1
ATOM 578 O O . PHE A 1 73 ? 20.989 14.245 2.853 1.00 81.62 73 PHE A O 1
ATOM 585 N N . PHE A 1 74 ? 19.098 13.332 3.646 1.00 88.12 74 PHE A N 1
ATOM 586 C CA . PHE A 1 74 ? 19.405 13.585 5.058 1.00 88.12 74 PHE A CA 1
ATOM 587 C C . PHE A 1 74 ? 20.223 12.479 5.731 1.00 88.12 74 PHE A C 1
ATOM 589 O O . PHE A 1 74 ? 20.920 12.741 6.711 1.00 88.12 74 PHE A O 1
ATOM 596 N N . VAL A 1 75 ? 20.168 11.246 5.223 1.00 88.69 75 VAL A N 1
ATOM 597 C CA . VAL A 1 75 ? 20.864 10.082 5.787 1.00 88.69 75 VAL A CA 1
ATOM 598 C C . VAL A 1 75 ? 21.593 9.314 4.674 1.00 88.69 75 VAL A C 1
ATOM 600 O O . VAL A 1 75 ? 21.231 8.179 4.355 1.00 88.69 75 VAL A O 1
ATOM 603 N N . PRO A 1 76 ? 22.689 9.859 4.109 1.00 82.44 76 PRO A N 1
ATOM 604 C CA . PRO A 1 76 ? 23.402 9.220 2.999 1.00 82.44 76 PRO A CA 1
ATOM 605 C C . PRO A 1 76 ? 23.910 7.812 3.330 1.00 82.44 76 PRO A C 1
ATOM 607 O O . PRO A 1 76 ? 24.047 6.965 2.452 1.00 82.44 76 PRO A O 1
ATOM 610 N N . SER A 1 77 ? 24.155 7.521 4.611 1.00 83.69 77 SER A N 1
ATOM 611 C CA . SER A 1 77 ? 24.570 6.197 5.081 1.00 83.69 77 SER A CA 1
ATOM 612 C C . SER A 1 77 ? 23.480 5.126 4.958 1.00 83.69 77 SER A C 1
ATOM 614 O O . SER A 1 77 ? 23.816 3.943 4.995 1.00 83.69 77 SER A O 1
ATOM 616 N N . ALA A 1 78 ? 22.207 5.501 4.793 1.00 80.12 78 ALA A N 1
ATOM 617 C CA . ALA A 1 78 ? 21.101 4.573 4.561 1.00 80.12 78 ALA A CA 1
ATOM 618 C C . ALA A 1 78 ? 21.142 3.963 3.149 1.00 80.12 78 ALA A C 1
ATOM 620 O O . ALA A 1 78 ? 20.707 2.826 2.962 1.00 80.12 78 ALA A O 1
ATOM 621 N N . SER A 1 79 ? 21.739 4.665 2.177 1.00 75.75 79 SER A N 1
ATOM 622 C CA . SER A 1 79 ? 21.870 4.198 0.787 1.00 75.75 79 SER A CA 1
ATOM 623 C C . SER A 1 79 ? 22.587 2.845 0.670 1.00 75.75 79 SER A C 1
ATOM 625 O O . SER A 1 79 ? 22.237 2.030 -0.180 1.00 75.75 79 SER A O 1
ATOM 627 N N . LYS A 1 80 ? 23.514 2.533 1.591 1.00 78.88 80 LYS A N 1
ATOM 628 C CA . LYS A 1 80 ? 24.256 1.256 1.631 1.00 78.88 80 LYS A CA 1
ATOM 629 C C . LYS A 1 80 ? 23.376 0.024 1.874 1.00 78.88 80 LYS A C 1
ATOM 631 O O . LYS A 1 80 ? 23.827 -1.099 1.676 1.00 78.88 80 LYS A O 1
ATOM 636 N N . HIS A 1 81 ? 22.157 0.228 2.370 1.00 77.38 81 HIS A N 1
ATOM 637 C CA . HIS A 1 81 ? 21.195 -0.834 2.654 1.00 77.38 81 HIS A CA 1
ATOM 638 C C . HIS A 1 81 ? 20.138 -0.981 1.556 1.00 77.38 81 HIS A C 1
ATOM 640 O O . HIS A 1 81 ? 19.206 -1.770 1.709 1.00 77.38 81 HIS A O 1
ATOM 646 N N . ARG A 1 82 ? 20.272 -0.246 0.447 1.00 69.81 82 ARG A N 1
ATOM 647 C CA . ARG A 1 82 ? 19.389 -0.399 -0.703 1.00 69.81 82 ARG A CA 1
ATOM 648 C C . ARG A 1 82 ? 19.612 -1.73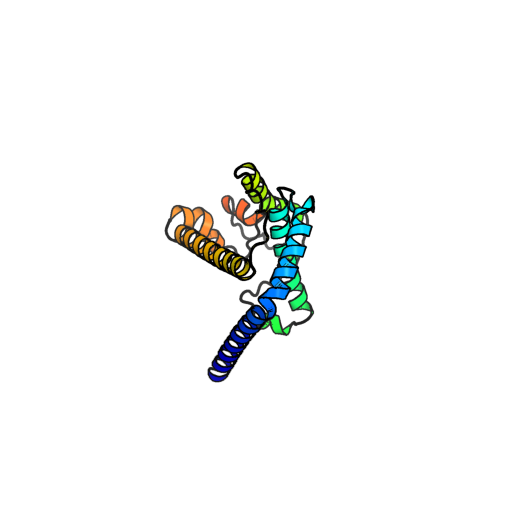4 -1.387 1.00 69.81 82 ARG A C 1
ATOM 650 O O . ARG A 1 82 ? 20.736 -2.163 -1.627 1.00 69.81 82 ARG A O 1
ATOM 657 N N . THR A 1 83 ? 18.506 -2.347 -1.774 1.00 65.19 83 THR A N 1
ATOM 658 C CA . THR A 1 83 ? 18.486 -3.529 -2.636 1.00 65.19 83 THR A CA 1
ATOM 659 C C . THR A 1 83 ? 18.692 -3.180 -4.114 1.00 65.19 83 THR A C 1
ATOM 661 O O . THR A 1 83 ? 19.039 -4.065 -4.891 1.00 65.19 83 THR A O 1
ATOM 664 N N . PHE A 1 84 ? 18.547 -1.905 -4.508 1.00 60.31 84 PHE A N 1
ATOM 665 C CA . PHE A 1 84 ? 18.730 -1.430 -5.884 1.00 60.31 84 PHE A CA 1
ATOM 666 C C . PHE A 1 84 ? 19.558 -0.134 -5.932 1.00 60.31 84 PHE A C 1
ATOM 668 O O . PHE A 1 84 ? 19.267 0.814 -5.209 1.00 60.31 84 PHE A O 1
ATOM 675 N N . LEU A 1 85 ? 20.578 -0.101 -6.800 1.00 57.53 85 LEU A N 1
ATOM 676 C CA . LEU A 1 85 ? 21.552 0.997 -6.949 1.00 57.53 85 LEU A CA 1
ATOM 677 C C . LEU A 1 85 ? 21.134 2.110 -7.936 1.00 57.53 85 LEU A C 1
ATOM 679 O O . LEU A 1 85 ? 21.934 2.993 -8.231 1.00 57.53 85 LEU A O 1
ATOM 683 N N . SER A 1 86 ? 19.943 2.063 -8.541 1.00 57.38 86 SER A N 1
ATOM 684 C CA . SER A 1 86 ? 19.590 3.063 -9.559 1.00 57.38 86 SER A CA 1
ATOM 685 C C . SER A 1 86 ? 19.168 4.386 -8.910 1.00 57.38 86 SER A C 1
ATOM 687 O O . SER A 1 86 ? 18.005 4.558 -8.549 1.00 57.38 86 SER A O 1
ATOM 689 N N . ASP A 1 87 ? 20.108 5.322 -8.810 1.00 52.75 87 ASP A N 1
ATOM 690 C CA . ASP A 1 87 ? 19.955 6.618 -8.130 1.00 52.75 87 ASP A CA 1
ATOM 691 C C . ASP A 1 87 ? 19.281 7.719 -8.974 1.00 52.75 87 ASP A C 1
ATOM 693 O O . ASP A 1 87 ? 19.300 8.898 -8.620 1.00 52.75 87 ASP A O 1
ATOM 697 N N . ASP A 1 88 ? 18.666 7.374 -10.108 1.00 64.69 88 ASP A N 1
ATOM 698 C CA . ASP A 1 88 ? 18.118 8.384 -11.012 1.00 64.69 88 ASP A CA 1
ATOM 699 C C . ASP A 1 88 ? 16.632 8.697 -10.742 1.00 64.69 88 ASP A C 1
ATOM 701 O O . ASP A 1 88 ? 15.719 8.198 -11.415 1.00 64.69 88 ASP A O 1
ATOM 705 N N . LEU A 1 89 ? 16.388 9.582 -9.768 1.00 64.50 89 LEU A N 1
ATOM 706 C CA . LEU A 1 89 ? 15.075 10.204 -9.537 1.00 64.50 89 LEU A CA 1
ATOM 707 C C . LEU A 1 89 ? 14.654 11.128 -10.690 1.00 64.50 89 LEU A C 1
ATOM 709 O O . LEU A 1 89 ? 13.456 11.307 -10.920 1.00 64.50 89 LEU A O 1
ATOM 713 N N . SER A 1 90 ? 15.597 11.679 -11.466 1.00 61.75 90 SER A N 1
ATOM 714 C CA . SER A 1 90 ? 15.259 12.502 -12.641 1.00 61.75 90 SER A CA 1
ATOM 715 C C . SER A 1 90 ? 14.501 11.684 -13.689 1.00 61.75 90 SER A C 1
ATOM 717 O O . SER A 1 90 ? 13.651 12.196 -14.414 1.00 61.75 90 SER A O 1
ATOM 719 N N . SER A 1 91 ? 14.710 10.372 -13.677 1.00 60.25 91 SER A N 1
ATOM 720 C CA . SER A 1 91 ? 13.987 9.407 -14.487 1.00 60.25 91 SER A CA 1
ATOM 721 C C . SER A 1 91 ? 12.487 9.307 -14.121 1.00 60.25 91 SER A C 1
ATOM 723 O O . SER A 1 91 ? 11.668 8.999 -14.991 1.00 60.25 91 SER A O 1
ATOM 725 N N . TRP A 1 92 ? 12.106 9.625 -12.876 1.00 59.75 92 TRP A N 1
ATOM 726 C CA . TRP A 1 92 ? 10.712 9.685 -12.410 1.00 59.75 92 TRP A CA 1
ATOM 727 C C . TRP A 1 92 ? 10.072 11.064 -12.623 1.00 59.75 92 TRP A C 1
ATOM 729 O O . TRP A 1 92 ? 8.903 11.134 -13.010 1.00 59.75 92 TRP A O 1
ATOM 739 N N . PHE A 1 93 ? 10.840 12.142 -12.423 1.00 62.50 93 PHE A N 1
ATOM 740 C CA . PHE A 1 93 ? 10.332 13.524 -12.392 1.00 62.50 93 PHE A CA 1
ATOM 741 C C . PHE A 1 93 ? 10.644 14.374 -13.644 1.00 62.50 93 PHE A C 1
ATOM 743 O O . PHE A 1 93 ? 10.139 15.488 -13.774 1.00 62.50 93 PHE A O 1
ATOM 750 N N . GLY A 1 94 ? 11.439 13.876 -14.594 1.00 51.94 94 GLY A N 1
ATOM 751 C CA . GLY A 1 94 ? 11.844 14.605 -15.800 1.00 51.94 94 GLY A CA 1
ATOM 752 C C . GLY A 1 94 ? 10.837 14.528 -16.957 1.00 51.94 94 GLY A C 1
ATOM 753 O O . GLY A 1 94 ? 10.644 13.460 -17.538 1.00 51.94 94 GLY A O 1
ATOM 754 N N . GLY A 1 95 ? 10.266 15.689 -17.322 1.00 51.22 95 GLY A N 1
ATOM 755 C CA . GLY A 1 95 ? 9.608 16.006 -18.606 1.00 51.22 95 GLY A CA 1
ATOM 756 C C . GLY A 1 95 ? 8.258 15.323 -18.874 1.00 51.22 95 GLY A C 1
ATOM 757 O O . GLY A 1 95 ? 8.218 14.114 -19.042 1.00 51.22 95 GLY A O 1
ATOM 758 N N . THR A 1 96 ? 7.161 16.099 -18.925 1.00 52.31 96 THR A N 1
ATOM 759 C CA . THR A 1 96 ? 5.790 15.758 -19.418 1.00 52.31 96 THR A CA 1
ATOM 760 C C . THR A 1 96 ? 5.140 14.418 -19.000 1.00 52.31 96 THR A C 1
ATOM 762 O O . THR A 1 96 ? 4.033 14.112 -19.430 1.00 52.31 96 THR A O 1
ATOM 765 N N . ARG A 1 97 ? 5.749 13.647 -18.095 1.00 64.62 97 ARG A N 1
ATOM 766 C CA . ARG A 1 97 ? 5.415 12.240 -17.815 1.00 64.62 97 ARG A CA 1
ATOM 767 C C . ARG A 1 97 ? 4.600 11.992 -16.558 1.00 64.62 97 ARG A C 1
ATOM 769 O O . ARG A 1 97 ? 4.032 10.912 -16.449 1.00 64.62 97 ARG A O 1
ATOM 776 N N . ILE A 1 98 ? 4.529 12.931 -15.613 1.00 67.75 98 ILE A N 1
ATOM 777 C CA . ILE A 1 98 ? 3.785 12.694 -14.363 1.00 67.75 98 ILE A CA 1
ATOM 778 C C . ILE A 1 98 ? 2.289 12.515 -14.632 1.00 67.75 98 ILE A C 1
ATOM 780 O O . ILE A 1 98 ? 1.669 11.637 -14.048 1.00 67.75 98 ILE A O 1
ATOM 784 N N . ARG A 1 99 ? 1.742 13.268 -15.599 1.00 68.94 99 ARG A N 1
ATOM 785 C CA . ARG A 1 99 ? 0.368 13.101 -16.084 1.00 68.94 99 ARG A CA 1
ATOM 786 C C . ARG A 1 99 ? 0.166 11.709 -16.672 1.00 68.94 99 ARG A C 1
ATOM 788 O O . ARG A 1 99 ? -0.783 11.033 -16.310 1.00 68.94 99 ARG A O 1
ATOM 795 N N . ASP A 1 100 ? 1.062 11.269 -17.550 1.00 72.62 100 ASP A N 1
ATOM 796 C CA . ASP A 1 100 ? 0.932 9.968 -18.206 1.00 72.62 100 ASP A CA 1
ATOM 797 C C . ASP A 1 100 ? 1.076 8.822 -17.188 1.00 72.62 100 ASP A C 1
ATOM 799 O O . ASP A 1 100 ? 0.294 7.880 -17.211 1.00 72.62 100 ASP A O 1
ATOM 803 N N . GLN A 1 101 ? 2.014 8.921 -16.241 1.00 71.62 101 GLN A N 1
ATOM 804 C CA . GLN A 1 101 ? 2.144 7.970 -15.131 1.00 71.62 101 GLN A CA 1
ATOM 805 C C . GLN A 1 101 ? 0.883 7.949 -14.264 1.00 71.62 101 GLN A C 1
ATOM 807 O O . GLN A 1 101 ? 0.347 6.875 -14.006 1.00 71.62 101 GLN A O 1
ATOM 812 N N . ALA A 1 102 ? 0.381 9.121 -13.871 1.00 74.62 102 ALA A N 1
ATOM 813 C CA . ALA A 1 102 ? -0.847 9.244 -13.099 1.00 74.62 102 ALA A CA 1
ATOM 814 C C . ALA A 1 102 ? -2.029 8.605 -13.836 1.00 74.62 102 ALA A C 1
ATOM 816 O O . ALA A 1 102 ? -2.775 7.861 -13.218 1.00 74.62 102 ALA A O 1
ATOM 817 N N . LEU A 1 103 ? -2.158 8.796 -15.153 1.00 80.81 103 LEU A N 1
ATOM 818 C CA . LEU A 1 103 ? -3.192 8.133 -15.952 1.00 80.81 103 LEU A CA 1
ATOM 819 C C . LEU A 1 103 ? -3.069 6.606 -15.888 1.00 80.81 103 LEU A C 1
ATOM 821 O O . LEU A 1 103 ? -4.064 5.941 -15.630 1.00 80.81 103 LEU A O 1
ATOM 825 N N . TRP A 1 104 ? -1.872 6.041 -16.060 1.00 78.25 104 TRP A N 1
ATOM 826 C CA . TRP A 1 104 ? -1.679 4.584 -16.008 1.00 78.25 104 TRP A CA 1
ATOM 827 C C . TRP A 1 104 ? -1.894 3.977 -14.615 1.00 78.25 104 TRP A C 1
ATOM 829 O O . TRP A 1 104 ? -2.289 2.818 -14.530 1.00 78.25 104 TRP A O 1
ATOM 839 N N . TYR A 1 105 ? -1.662 4.735 -13.540 1.00 75.94 105 TYR A N 1
ATOM 840 C CA . TYR A 1 105 ? -1.943 4.284 -12.173 1.00 75.94 105 TYR A CA 1
ATOM 841 C C . TYR A 1 105 ? -3.409 4.488 -11.767 1.00 75.94 105 TYR A C 1
ATOM 843 O O . TYR A 1 105 ? -3.993 3.613 -11.138 1.00 75.94 105 TYR A O 1
ATOM 851 N N . ILE A 1 106 ? -4.019 5.617 -12.135 1.00 80.12 106 ILE A N 1
ATOM 852 C CA . ILE A 1 106 ? -5.374 5.997 -11.711 1.00 80.12 106 ILE A CA 1
ATOM 853 C C . ILE A 1 106 ? -6.437 5.324 -12.582 1.00 80.12 106 ILE A C 1
ATOM 855 O O . ILE A 1 106 ? -7.440 4.857 -12.051 1.00 80.12 106 ILE A O 1
ATOM 859 N N . ALA A 1 107 ? -6.237 5.229 -13.901 1.00 82.75 107 ALA A N 1
ATOM 860 C CA . ALA A 1 107 ? -7.236 4.671 -14.814 1.00 82.75 107 ALA A CA 1
ATOM 861 C C . ALA A 1 107 ? -7.702 3.250 -14.445 1.00 82.75 107 ALA A C 1
ATOM 863 O O . ALA A 1 107 ? -8.914 3.057 -14.374 1.00 82.75 107 ALA A O 1
ATOM 864 N N . PRO A 1 108 ? -6.827 2.258 -14.170 1.00 81.56 108 PRO A N 1
ATOM 865 C CA . PRO A 1 108 ? -7.298 0.928 -13.784 1.00 81.56 108 PRO A CA 1
ATOM 866 C C . PRO A 1 108 ? -8.060 0.941 -12.455 1.00 81.56 108 PRO A C 1
ATOM 868 O O . PRO A 1 108 ? -9.000 0.167 -12.304 1.00 81.56 108 PRO A O 1
ATOM 871 N N . LEU A 1 109 ? -7.708 1.835 -11.524 1.00 80.94 109 LEU A N 1
ATOM 872 C CA . LEU A 1 109 ? -8.413 1.976 -10.248 1.00 80.94 109 LEU A CA 1
ATOM 873 C C . LEU A 1 109 ? -9.810 2.576 -10.443 1.00 80.94 109 LEU A C 1
ATOM 875 O O . LEU A 1 109 ? -10.773 2.058 -9.893 1.00 80.94 109 LEU A O 1
ATOM 879 N N . VAL A 1 110 ? -9.938 3.604 -11.287 1.00 80.81 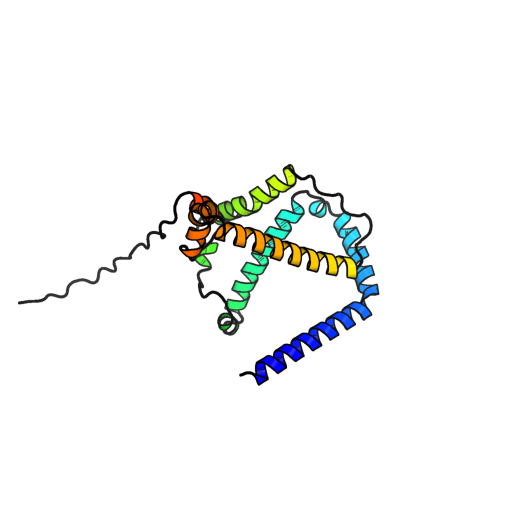110 VAL A N 1
ATOM 880 C CA . VAL A 1 110 ? -11.240 4.195 -11.633 1.00 80.81 110 VAL A CA 1
ATOM 881 C C . VAL A 1 110 ? -12.108 3.196 -12.397 1.00 80.81 110 VAL A C 1
ATOM 883 O O . VAL A 1 110 ? -13.282 3.051 -12.085 1.00 80.81 110 VAL A O 1
ATOM 886 N N . ILE A 1 111 ? -11.550 2.466 -13.369 1.00 85.19 111 ILE A N 1
ATOM 887 C CA . ILE A 1 111 ? -12.284 1.414 -14.094 1.00 85.19 111 ILE A CA 1
ATOM 888 C C . ILE A 1 111 ? -12.764 0.331 -13.125 1.00 85.19 111 ILE A C 1
ATOM 890 O O . ILE A 1 111 ? -13.901 -0.121 -13.229 1.00 85.19 111 ILE A O 1
ATOM 894 N N . PHE A 1 112 ? -11.915 -0.080 -12.181 1.00 83.31 112 PHE A N 1
ATOM 895 C CA . PHE A 1 112 ? -12.297 -1.048 -11.163 1.00 83.31 112 PHE A CA 1
ATOM 896 C C . PHE A 1 112 ? -13.452 -0.526 -10.300 1.00 83.31 112 PHE A C 1
ATOM 898 O O . PHE A 1 112 ? -14.429 -1.248 -10.130 1.00 83.31 112 PHE A O 1
ATOM 905 N N . ASP A 1 113 ? -13.392 0.727 -9.842 1.00 80.00 113 ASP A N 1
ATOM 906 C CA . ASP A 1 113 ? -14.473 1.351 -9.067 1.00 80.00 113 ASP A CA 1
ATOM 907 C C . ASP A 1 113 ? -15.791 1.438 -9.864 1.00 80.00 113 ASP A C 1
ATOM 909 O O . ASP A 1 113 ? -16.864 1.238 -9.300 1.00 80.00 113 ASP A O 1
ATOM 913 N N . LEU A 1 114 ? -15.725 1.664 -11.183 1.00 81.12 114 LEU A N 1
ATOM 914 C CA . LEU A 1 114 ? -16.907 1.679 -12.056 1.00 81.12 114 LEU A CA 1
ATOM 915 C C . LEU A 1 114 ? -17.545 0.290 -12.234 1.00 81.12 114 LEU A C 1
ATOM 917 O O . LEU A 1 114 ? -18.756 0.196 -12.427 1.00 81.12 114 LEU A O 1
ATOM 921 N N . ILE A 1 115 ? -16.750 -0.785 -12.213 1.00 87.19 115 ILE A N 1
ATOM 922 C CA . ILE A 1 115 ? -17.236 -2.166 -12.398 1.00 87.19 115 ILE A CA 1
ATOM 923 C C . ILE A 1 115 ? -17.695 -2.772 -11.068 1.00 87.19 115 ILE A C 1
ATOM 925 O O . ILE A 1 115 ? -18.658 -3.540 -11.026 1.00 87.19 115 ILE A O 1
ATOM 929 N N . PHE A 1 116 ? -17.000 -2.443 -9.982 1.00 81.38 116 PHE A N 1
ATOM 930 C CA . PHE A 1 116 ? -17.227 -2.988 -8.653 1.00 81.38 116 PHE A CA 1
ATOM 931 C C . PHE A 1 116 ? -17.701 -1.868 -7.723 1.00 81.38 116 PHE A C 1
ATOM 933 O O . PHE A 1 116 ? -16.871 -1.258 -7.043 1.00 81.38 116 PHE A O 1
ATOM 940 N N . PRO A 1 117 ? -19.024 -1.599 -7.662 1.00 71.88 117 PRO A N 1
ATOM 941 C CA . PRO A 1 117 ? -19.554 -0.559 -6.792 1.00 71.88 117 PRO A CA 1
ATOM 942 C C . PRO A 1 117 ? -19.102 -0.807 -5.353 1.00 71.88 117 PRO A C 1
ATOM 944 O O . PRO A 1 117 ? -19.223 -1.918 -4.819 1.00 71.88 117 PRO A O 1
ATOM 947 N N . ARG A 1 118 ? -18.528 0.229 -4.736 1.00 71.31 118 ARG A N 1
ATOM 948 C CA . ARG A 1 118 ? -17.880 0.094 -3.432 1.00 71.31 118 ARG A CA 1
ATOM 949 C C . ARG A 1 118 ? -18.872 -0.294 -2.344 1.00 71.31 118 ARG A C 1
ATOM 951 O O . ARG A 1 118 ? -20.019 0.153 -2.303 1.00 71.31 118 ARG A O 1
ATOM 958 N N . ARG A 1 119 ? -18.389 -1.130 -1.419 1.00 68.38 119 ARG A N 1
ATOM 959 C CA . ARG A 1 119 ? -19.141 -1.530 -0.227 1.00 68.38 119 ARG A CA 1
ATOM 960 C C . ARG A 1 119 ? -19.449 -0.308 0.628 1.00 68.38 119 ARG A C 1
ATOM 962 O O . ARG A 1 119 ? -18.579 0.520 0.883 1.00 68.38 119 ARG A O 1
ATOM 969 N N . GLN A 1 120 ? -20.677 -0.254 1.133 1.00 81.25 120 GLN A N 1
ATOM 970 C CA . GLN A 1 120 ? -21.035 0.693 2.178 1.00 81.25 120 GLN A CA 1
ATOM 971 C C . GLN A 1 120 ? -20.132 0.467 3.393 1.00 81.25 120 GLN A C 1
ATOM 973 O O . GLN A 1 120 ? -19.966 -0.663 3.859 1.00 81.25 120 GLN A O 1
ATOM 978 N N . LEU A 1 121 ? -19.540 1.549 3.894 1.00 82.50 121 LEU A N 1
ATOM 979 C CA . LEU A 1 121 ? -18.732 1.502 5.105 1.00 82.50 121 LEU A CA 1
ATOM 980 C C . LEU A 1 121 ? -19.603 1.024 6.285 1.00 82.50 121 LEU A C 1
ATOM 982 O O . LEU A 1 121 ? -20.763 1.443 6.384 1.00 82.50 121 LEU A O 1
ATOM 986 N N . PRO A 1 122 ? -19.071 0.212 7.214 1.00 89.56 122 PRO A N 1
ATOM 987 C CA . PRO A 1 122 ? -19.809 -0.222 8.400 1.00 89.56 122 PRO A CA 1
ATOM 988 C C . PRO A 1 122 ? -20.087 0.951 9.347 1.00 89.56 122 PRO A C 1
ATOM 990 O O . PRO A 1 122 ? -19.248 1.842 9.516 1.00 89.56 122 PRO A O 1
ATOM 993 N N . GLU A 1 123 ? -21.281 0.992 9.943 1.00 91.88 123 GLU A N 1
ATOM 994 C CA . GLU A 1 123 ? -21.707 2.105 10.808 1.00 91.88 123 GLU A CA 1
ATOM 995 C C . GLU A 1 123 ? -20.806 2.272 12.032 1.00 91.88 123 GLU A C 1
ATOM 997 O O . GLU A 1 123 ? -20.358 3.380 12.335 1.00 91.88 123 GLU A O 1
ATOM 1002 N N . SER A 1 124 ? -20.484 1.164 12.695 1.00 94.12 124 SER A N 1
ATOM 1003 C CA . SER A 1 124 ? -19.557 1.123 13.819 1.00 94.12 124 SER A CA 1
ATOM 1004 C C . SER A 1 124 ? -18.102 1.125 13.353 1.00 94.12 124 SER A C 1
ATOM 1006 O O . SER A 1 124 ? -17.764 0.507 12.342 1.00 94.12 124 SER A O 1
ATOM 1008 N N . ALA A 1 125 ? -17.232 1.770 14.131 1.00 95.31 125 ALA A N 1
ATOM 1009 C CA . ALA A 1 125 ? -15.792 1.670 13.928 1.00 95.31 125 ALA A CA 1
ATOM 1010 C C . ALA A 1 125 ? -15.324 0.217 14.124 1.00 95.31 125 ALA A C 1
ATOM 1012 O O . ALA A 1 125 ? -15.858 -0.471 15.002 1.00 95.31 125 ALA A O 1
ATOM 1013 N N . PRO A 1 126 ? -14.334 -0.264 13.351 1.00 94.50 126 PRO A N 1
ATOM 1014 C CA . PRO A 1 126 ? -13.687 -1.531 13.658 1.00 94.50 126 PRO A CA 1
ATOM 1015 C C . PRO A 1 126 ? -12.955 -1.432 15.004 1.00 94.50 126 PRO A C 1
ATOM 1017 O O . PRO A 1 126 ? -12.436 -0.372 15.363 1.00 94.50 126 PRO A O 1
ATOM 1020 N N . SER A 1 127 ? -12.879 -2.543 15.741 1.00 94.62 127 SER A N 1
ATOM 1021 C CA . SER A 1 127 ? -12.005 -2.624 16.917 1.00 94.62 127 SER A CA 1
ATOM 1022 C C . SER A 1 127 ? -10.535 -2.521 16.506 1.00 94.62 127 SER A C 1
ATOM 1024 O O . SER A 1 127 ? -10.180 -2.813 15.359 1.00 94.62 127 SER A O 1
ATOM 1026 N N . LEU A 1 128 ? -9.653 -2.164 17.447 1.00 92.00 128 LEU A N 1
ATOM 1027 C CA . LEU A 1 128 ? -8.216 -2.070 17.165 1.00 92.00 128 LEU A CA 1
ATOM 1028 C C . LEU A 1 128 ? -7.667 -3.411 16.657 1.00 92.00 128 LEU A C 1
ATOM 1030 O O . LEU A 1 128 ? -6.952 -3.459 15.657 1.00 92.00 128 LEU A O 1
ATOM 1034 N N . GLY A 1 129 ? -8.056 -4.511 17.307 1.00 91.38 129 GLY A N 1
ATOM 1035 C CA . GLY A 1 129 ? -7.652 -5.856 16.897 1.00 91.38 129 GLY A CA 1
ATOM 1036 C C . GLY A 1 129 ? -8.146 -6.220 15.496 1.00 91.38 129 GLY A C 1
ATOM 1037 O O . GLY A 1 129 ? -7.395 -6.801 14.712 1.00 91.38 129 GLY A O 1
ATOM 1038 N N . ARG A 1 130 ? -9.382 -5.833 15.145 1.00 93.62 130 ARG A N 1
ATOM 1039 C CA . ARG A 1 130 ? -9.925 -6.051 13.799 1.00 93.62 130 ARG A CA 1
ATOM 1040 C C . ARG A 1 130 ? -9.152 -5.257 12.752 1.00 93.62 130 ARG A C 1
ATOM 1042 O O . ARG A 1 130 ? -8.792 -5.833 11.733 1.00 93.62 130 ARG A O 1
ATOM 1049 N N . LEU A 1 131 ? -8.866 -3.984 13.021 1.00 91.94 131 LEU A N 1
ATOM 1050 C CA . LEU A 1 131 ? -8.101 -3.123 12.121 1.00 91.94 131 LEU A CA 1
ATOM 1051 C C . LEU A 1 131 ? -6.698 -3.690 11.860 1.00 91.94 131 LEU A C 1
ATOM 1053 O O . LEU A 1 131 ? -6.280 -3.800 10.710 1.00 91.94 131 LEU A O 1
ATOM 1057 N N . VAL A 1 132 ? -5.990 -4.109 12.915 1.00 90.50 132 VAL A N 1
ATOM 1058 C CA . VAL A 1 132 ? -4.667 -4.746 12.792 1.00 90.50 132 VAL A CA 1
ATOM 1059 C C . VAL A 1 132 ? -4.754 -6.022 11.956 1.00 90.50 132 VAL A C 1
ATOM 1061 O O . VAL A 1 132 ? -3.951 -6.213 11.043 1.00 90.50 132 VAL A O 1
ATOM 1064 N N . LEU A 1 133 ? -5.742 -6.880 12.229 1.00 92.94 133 LEU A N 1
ATOM 1065 C CA . LEU A 1 133 ? -5.938 -8.117 11.479 1.00 92.94 133 LEU A CA 1
ATOM 1066 C C . LEU A 1 133 ? -6.226 -7.849 9.999 1.00 92.94 133 LEU A C 1
ATOM 1068 O O . LEU A 1 133 ? -5.673 -8.538 9.150 1.00 92.94 133 LEU A O 1
ATOM 1072 N N . GLU A 1 134 ? -7.065 -6.865 9.680 1.00 92.94 134 GLU A N 1
ATOM 1073 C CA . GLU A 1 134 ? -7.389 -6.507 8.296 1.00 92.94 134 GLU A CA 1
ATOM 1074 C C . GLU A 1 134 ? -6.165 -5.990 7.537 1.00 92.94 134 GLU A C 1
ATOM 1076 O O . GLU A 1 134 ? -5.963 -6.387 6.393 1.00 92.94 134 GLU A O 1
ATOM 1081 N N . VAL A 1 135 ? -5.304 -5.189 8.173 1.00 90.81 135 VAL A N 1
ATOM 1082 C CA . VAL A 1 135 ? -4.037 -4.741 7.569 1.00 90.81 135 VAL A CA 1
ATOM 1083 C C . VAL A 1 135 ? -3.102 -5.924 7.312 1.00 90.81 135 VAL A C 1
ATOM 1085 O O . VAL A 1 135 ? -2.582 -6.068 6.206 1.00 90.81 135 VAL A O 1
ATOM 1088 N N . VAL A 1 136 ? -2.911 -6.803 8.301 1.00 91.56 136 VAL A N 1
ATOM 1089 C CA . VAL A 1 136 ? -2.064 -8.000 8.152 1.00 91.56 136 VAL A CA 1
ATOM 1090 C C . VAL A 1 136 ? -2.612 -8.921 7.061 1.00 91.56 136 VAL A C 1
ATOM 1092 O O . VAL A 1 136 ? -1.856 -9.397 6.216 1.00 91.56 136 VAL A O 1
ATOM 1095 N N . ALA A 1 137 ? -3.926 -9.142 7.044 1.00 94.19 137 ALA A N 1
ATOM 1096 C CA . ALA A 1 137 ? -4.588 -9.952 6.033 1.00 94.19 137 ALA A CA 1
ATOM 1097 C C . ALA A 1 137 ? -4.457 -9.332 4.637 1.00 94.19 137 ALA A C 1
ATOM 1099 O O . ALA A 1 137 ? -4.167 -10.055 3.689 1.00 94.19 137 ALA A O 1
ATOM 1100 N N . ALA A 1 138 ? -4.615 -8.012 4.497 1.00 90.62 138 ALA A N 1
ATOM 1101 C CA . ALA A 1 138 ? -4.456 -7.321 3.221 1.00 90.62 138 ALA A CA 1
ATOM 1102 C C . ALA A 1 138 ? -3.036 -7.478 2.659 1.00 90.62 138 ALA A C 1
ATOM 1104 O O . ALA A 1 138 ? -2.883 -7.784 1.477 1.00 90.62 138 ALA A O 1
ATOM 1105 N N . ILE A 1 139 ? -2.008 -7.347 3.506 1.00 90.19 139 ILE A N 1
ATOM 1106 C CA . ILE A 1 139 ? -0.609 -7.582 3.118 1.00 90.19 139 ILE A CA 1
ATOM 1107 C C . ILE A 1 139 ? -0.412 -9.039 2.687 1.00 90.19 139 ILE A C 1
ATOM 1109 O O . ILE A 1 139 ? 0.117 -9.294 1.609 1.00 90.19 139 ILE A O 1
ATOM 1113 N N . ALA A 1 140 ? -0.891 -9.999 3.482 1.00 93.06 140 ALA A N 1
ATOM 1114 C CA . ALA A 1 140 ? -0.750 -11.419 3.167 1.00 93.06 140 ALA A CA 1
ATOM 1115 C C . ALA A 1 140 ? -1.449 -11.802 1.851 1.00 93.06 140 ALA A C 1
ATOM 1117 O O . ALA A 1 140 ? -0.897 -12.553 1.047 1.00 93.06 140 ALA A O 1
ATOM 1118 N N . VAL A 1 141 ? -2.652 -11.271 1.610 1.00 94.06 141 VAL A N 1
ATOM 1119 C CA . VAL A 1 141 ? -3.396 -11.477 0.360 1.00 94.06 141 VAL A CA 1
ATOM 1120 C C . VAL A 1 141 ? -2.659 -10.849 -0.819 1.00 94.06 141 VAL A C 1
ATOM 1122 O O . VAL A 1 141 ? -2.542 -11.495 -1.859 1.00 94.06 141 VAL A O 1
ATOM 1125 N N . TYR A 1 142 ? -2.142 -9.627 -0.664 1.00 90.12 142 TYR A N 1
ATOM 1126 C CA . TYR A 1 142 ? -1.349 -8.965 -1.698 1.00 90.12 142 TYR A CA 1
ATOM 1127 C C . TYR A 1 142 ? -0.119 -9.798 -2.076 1.00 90.12 142 TYR A C 1
ATOM 1129 O O . TYR A 1 142 ? 0.076 -10.087 -3.256 1.00 90.12 142 TYR A O 1
ATOM 1137 N N . ASP A 1 143 ? 0.659 -10.250 -1.091 1.00 92.38 143 ASP A N 1
ATOM 1138 C CA . ASP A 1 143 ? 1.868 -11.043 -1.325 1.00 92.38 143 ASP A CA 1
ATOM 1139 C C . ASP A 1 143 ? 1.548 -12.383 -1.992 1.00 92.38 143 ASP A C 1
ATOM 1141 O O . ASP A 1 143 ? 2.206 -12.772 -2.959 1.00 92.38 143 ASP A O 1
ATOM 1145 N N . ALA A 1 144 ? 0.505 -13.076 -1.528 1.00 94.19 144 ALA A N 1
ATOM 1146 C CA . ALA A 1 144 ? 0.071 -14.336 -2.122 1.00 94.19 144 ALA A CA 1
ATOM 1147 C C . ALA A 1 144 ? -0.392 -14.151 -3.575 1.00 94.19 144 ALA A C 1
ATOM 1149 O O . ALA A 1 144 ? -0.014 -14.932 -4.452 1.00 94.19 144 ALA A O 1
ATOM 1150 N N . ALA A 1 145 ? -1.176 -13.105 -3.849 1.00 93.44 145 ALA A N 1
ATOM 1151 C CA . ALA A 1 145 ? -1.642 -12.786 -5.192 1.00 93.44 145 ALA A CA 1
ATOM 1152 C C . ALA A 1 145 ? -0.480 -12.398 -6.116 1.00 93.44 145 ALA A C 1
ATOM 1154 O O . ALA A 1 145 ? -0.401 -12.889 -7.244 1.00 93.44 145 ALA A O 1
ATOM 1155 N N . PHE A 1 146 ? 0.448 -11.568 -5.633 1.00 90.38 146 PHE A N 1
ATOM 1156 C CA . PHE A 1 146 ? 1.648 -11.184 -6.369 1.00 90.38 146 PHE A CA 1
ATOM 1157 C C . PHE A 1 146 ? 2.511 -12.405 -6.691 1.00 90.38 146 PHE A C 1
ATOM 1159 O O . PHE A 1 146 ? 2.890 -12.594 -7.846 1.00 90.38 146 PHE A O 1
ATOM 1166 N N . PHE A 1 147 ? 2.766 -13.268 -5.704 1.00 93.25 147 PHE A N 1
ATOM 1167 C CA . PHE A 1 147 ? 3.517 -14.505 -5.896 1.00 93.25 147 PHE A CA 1
ATOM 1168 C C . PHE A 1 147 ? 2.851 -15.411 -6.932 1.00 93.25 147 PHE A C 1
ATOM 1170 O O . PHE A 1 147 ? 3.514 -15.857 -7.865 1.00 93.25 147 PHE A O 1
ATOM 1177 N N . ALA A 1 148 ? 1.543 -15.655 -6.812 1.00 96.25 148 ALA A N 1
ATOM 1178 C CA . ALA A 1 148 ? 0.807 -16.499 -7.748 1.00 96.25 148 ALA A CA 1
ATOM 1179 C C . ALA A 1 148 ? 0.849 -15.932 -9.175 1.00 96.25 148 ALA A C 1
ATOM 1181 O O . ALA A 1 148 ? 1.133 -16.661 -10.129 1.00 96.25 148 ALA A O 1
ATOM 1182 N N . TRP A 1 149 ? 0.632 -14.623 -9.327 1.00 94.31 149 TRP A N 1
ATOM 1183 C CA . TRP A 1 149 ? 0.733 -13.946 -10.616 1.00 94.31 149 TRP A CA 1
ATOM 1184 C C . TRP A 1 149 ? 2.144 -14.054 -11.199 1.00 94.31 149 TRP A C 1
ATOM 1186 O O . TRP A 1 149 ? 2.311 -14.463 -12.348 1.00 94.31 149 TRP A O 1
ATOM 1196 N N . HIS A 1 150 ? 3.175 -13.763 -10.411 1.00 92.69 150 HIS A N 1
ATOM 1197 C CA . HIS A 1 150 ? 4.563 -13.824 -10.860 1.00 92.69 150 HIS A CA 1
ATOM 1198 C C . HIS A 1 150 ? 4.984 -15.260 -11.215 1.00 92.69 150 HIS A C 1
ATOM 1200 O O . HIS A 1 150 ? 5.566 -15.495 -12.275 1.00 92.69 150 HIS A O 1
ATOM 1206 N N . ALA A 1 151 ? 4.600 -16.249 -10.411 1.00 95.25 151 ALA A N 1
ATOM 1207 C CA . ALA A 1 151 ? 4.804 -17.660 -10.723 1.00 95.25 151 ALA A CA 1
ATOM 1208 C C . ALA A 1 151 ? 4.083 -18.067 -12.023 1.00 95.25 151 ALA A C 1
ATOM 1210 O O . ALA A 1 151 ? 4.643 -18.806 -12.837 1.00 95.25 151 ALA A O 1
ATOM 1211 N N . SER A 1 152 ? 2.877 -17.546 -12.278 1.00 95.44 152 SER A N 1
ATOM 1212 C CA . SER A 1 152 ? 2.151 -17.782 -13.536 1.00 95.44 152 SER A CA 1
ATOM 1213 C C . SER A 1 152 ? 2.883 -17.200 -14.754 1.00 95.44 152 SER A C 1
ATOM 1215 O O . SER A 1 152 ? 2.977 -17.846 -15.801 1.00 95.44 152 SER A O 1
ATOM 1217 N N . LEU A 1 153 ? 3.487 -16.015 -14.601 1.00 92.81 153 LEU A N 1
ATOM 1218 C CA . LEU A 1 153 ? 4.291 -15.371 -15.636 1.00 92.81 153 LEU A CA 1
ATOM 1219 C C . LEU A 1 153 ? 5.549 -16.176 -15.985 1.00 92.81 153 LEU A C 1
ATOM 1221 O O . LEU A 1 153 ? 5.970 -16.159 -17.139 1.00 92.81 153 LEU A O 1
ATOM 1225 N N . HIS A 1 154 ? 6.141 -16.875 -15.015 1.00 94.56 154 HIS A N 1
ATOM 1226 C CA . HIS A 1 154 ? 7.295 -17.748 -15.237 1.00 94.56 154 HIS A CA 1
ATOM 1227 C C . HIS A 1 154 ? 6.924 -19.116 -15.806 1.00 94.56 154 HIS A C 1
ATOM 1229 O O . HIS A 1 154 ? 7.625 -19.631 -16.674 1.00 94.56 154 HIS A O 1
ATOM 1235 N N . SER A 1 155 ? 5.840 -19.711 -15.313 1.00 96.12 155 SER A N 1
ATOM 1236 C CA . SER A 1 155 ? 5.439 -21.073 -15.677 1.00 96.12 155 SER A CA 1
ATOM 1237 C C . SER A 1 155 ? 4.792 -21.163 -17.059 1.00 96.12 155 SER A C 1
ATOM 1239 O O . SER A 1 155 ? 4.929 -22.187 -17.724 1.00 96.12 155 SER A O 1
ATOM 1241 N N . ASN A 1 156 ? 4.126 -20.105 -17.536 1.00 96.50 156 ASN A N 1
ATOM 1242 C CA . ASN A 1 156 ? 3.519 -20.079 -18.865 1.00 96.50 156 ASN A CA 1
ATOM 1243 C C . ASN A 1 156 ? 4.487 -19.480 -19.914 1.00 96.50 156 ASN A C 1
ATOM 1245 O O . ASN A 1 156 ? 4.744 -18.273 -19.887 1.00 96.50 156 ASN A O 1
ATOM 1249 N N . PRO A 1 157 ? 4.958 -20.250 -20.919 1.00 94.06 157 PRO A N 1
ATOM 1250 C CA . PRO A 1 157 ? 5.935 -19.763 -21.900 1.00 94.06 157 PRO A CA 1
ATOM 1251 C C . PRO A 1 157 ? 5.457 -18.584 -22.759 1.00 94.06 157 PRO A C 1
ATOM 1253 O O . PRO A 1 157 ? 6.270 -17.811 -23.276 1.00 94.06 157 PRO A O 1
ATOM 1256 N N . ALA A 1 158 ? 4.147 -18.445 -22.980 1.00 92.62 158 ALA A N 1
ATOM 1257 C CA . ALA A 1 158 ? 3.595 -17.319 -23.727 1.00 92.62 158 ALA A CA 1
ATOM 1258 C C . ALA A 1 158 ? 3.613 -16.041 -22.882 1.00 92.62 158 ALA A C 1
ATOM 1260 O O . ALA A 1 158 ? 4.085 -15.008 -23.364 1.00 92.62 158 ALA A O 1
ATOM 1261 N N . LEU A 1 159 ? 3.165 -16.122 -21.625 1.00 89.19 159 LEU A N 1
ATOM 1262 C CA . LEU A 1 159 ? 3.214 -14.998 -20.686 1.00 89.19 159 LEU A CA 1
ATOM 1263 C C . LEU A 1 159 ? 4.656 -14.579 -20.404 1.00 89.19 159 LEU A C 1
ATOM 1265 O O . LEU A 1 159 ? 4.972 -13.387 -20.470 1.00 89.19 159 LEU A O 1
ATOM 1269 N N . TYR A 1 160 ? 5.549 -15.553 -20.214 1.00 91.06 160 TYR A N 1
ATOM 1270 C CA . TYR A 1 160 ? 6.967 -15.292 -20.025 1.00 91.06 160 TYR A CA 1
ATOM 1271 C C . TYR A 1 160 ? 7.536 -14.499 -21.200 1.00 91.06 160 TYR A C 1
ATOM 1273 O O . TYR A 1 160 ? 8.038 -13.395 -21.023 1.00 91.06 160 TYR A O 1
ATOM 1281 N N . ARG A 1 161 ? 7.407 -15.002 -22.434 1.00 88.56 161 ARG A N 1
ATOM 1282 C CA . ARG A 1 161 ? 8.011 -14.348 -23.608 1.00 88.56 161 ARG A CA 1
ATOM 1283 C C . ARG A 1 161 ? 7.412 -12.975 -23.912 1.00 88.56 161 ARG A C 1
ATOM 1285 O O . ARG A 1 161 ? 8.144 -12.079 -24.328 1.00 88.56 161 ARG A O 1
ATOM 1292 N N . ARG A 1 162 ? 6.097 -12.803 -23.739 1.00 85.00 162 ARG A N 1
ATOM 1293 C CA . ARG A 1 162 ? 5.395 -11.566 -24.127 1.00 85.00 162 ARG A CA 1
ATOM 1294 C C . ARG A 1 162 ? 5.520 -10.457 -23.086 1.00 85.00 162 ARG A C 1
ATOM 1296 O O . ARG A 1 162 ? 5.647 -9.295 -23.478 1.00 85.00 162 ARG A O 1
ATOM 1303 N N . VAL A 1 163 ? 5.504 -10.820 -21.803 1.00 82.88 163 VAL A N 1
ATOM 1304 C CA . VAL A 1 163 ? 5.413 -9.881 -20.676 1.00 82.88 163 VAL A CA 1
ATOM 1305 C C . VAL A 1 163 ? 6.669 -9.954 -19.806 1.00 82.88 163 VAL A C 1
ATOM 1307 O O . VAL A 1 163 ? 7.379 -8.961 -19.662 1.00 82.88 163 VAL A O 1
ATOM 1310 N N . HIS A 1 164 ? 6.997 -11.126 -19.262 1.00 88.69 164 HIS A N 1
ATOM 1311 C CA . HIS A 1 164 ? 7.961 -11.220 -18.159 1.00 88.69 164 HIS A CA 1
ATOM 1312 C C . HIS A 1 164 ? 9.442 -11.191 -18.573 1.00 88.69 164 HIS A C 1
ATOM 1314 O O . HIS A 1 164 ? 10.283 -10.615 -17.891 1.00 88.69 164 HIS A O 1
ATOM 1320 N N . ALA A 1 165 ? 9.785 -11.722 -19.744 1.00 86.44 165 ALA A N 1
ATOM 1321 C CA . ALA A 1 165 ? 11.144 -11.682 -20.279 1.00 86.44 165 ALA A CA 1
ATOM 1322 C C . ALA A 1 165 ? 11.645 -10.240 -20.464 1.00 86.44 165 ALA A C 1
ATOM 1324 O O . ALA A 1 165 ? 12.845 -9.988 -20.421 1.00 86.44 165 ALA A O 1
ATOM 1325 N N . LYS A 1 166 ? 10.729 -9.285 -20.662 1.00 78.56 166 LYS A N 1
ATOM 1326 C CA . LYS A 1 166 ? 11.039 -7.857 -20.774 1.00 78.56 166 LYS A CA 1
ATOM 1327 C C . LYS A 1 166 ? 11.358 -7.240 -19.415 1.00 78.56 166 LYS A C 1
ATOM 1329 O O . LYS A 1 166 ? 12.324 -6.493 -19.326 1.00 78.56 166 LYS A O 1
ATOM 1334 N N . HIS A 1 167 ? 10.629 -7.630 -18.366 1.00 79.25 167 HIS A N 1
ATOM 1335 C CA . HIS A 1 167 ? 10.935 -7.264 -16.979 1.00 79.25 167 HIS A CA 1
ATOM 1336 C C . HIS A 1 167 ? 12.383 -7.639 -16.608 1.00 79.25 167 HIS A C 1
ATOM 1338 O O . HIS A 1 167 ? 13.099 -6.825 -16.040 1.00 79.25 167 HIS A O 1
ATOM 1344 N N . HIS A 1 168 ? 12.861 -8.821 -17.013 1.00 82.50 168 HIS A N 1
ATOM 1345 C CA . HIS A 1 168 ? 14.255 -9.225 -16.774 1.00 82.50 168 HIS A CA 1
ATOM 1346 C C . HIS A 1 168 ? 15.301 -8.473 -17.610 1.00 82.50 168 HIS A C 1
ATOM 1348 O O . HIS A 1 168 ? 16.464 -8.420 -17.222 1.00 82.50 168 HIS A O 1
ATOM 1354 N N . LYS A 1 169 ? 14.920 -7.937 -18.774 1.00 78.75 169 LYS A N 1
ATOM 1355 C CA . LYS A 1 169 ? 15.840 -7.256 -19.702 1.00 78.75 169 LYS A CA 1
ATOM 1356 C C . LYS A 1 169 ? 15.929 -5.752 -19.461 1.00 78.75 169 LYS A C 1
ATOM 1358 O O . LYS A 1 169 ? 16.954 -5.144 -19.749 1.00 78.75 169 LYS A O 1
ATOM 1363 N N . CYS A 1 170 ? 14.844 -5.148 -18.993 1.00 66.12 170 CYS A N 1
ATOM 1364 C CA . CYS A 1 170 ? 14.703 -3.712 -18.843 1.00 66.12 170 CYS A CA 1
ATOM 1365 C C . CYS A 1 170 ? 14.782 -3.380 -17.327 1.00 66.12 170 CYS A C 1
ATOM 1367 O O . CYS A 1 170 ? 13.864 -3.665 -16.561 1.00 66.12 170 CYS A O 1
ATOM 1369 N N . HIS A 1 171 ? 15.923 -2.817 -16.893 1.00 62.16 171 HIS A N 1
ATOM 1370 C CA . HIS A 1 171 ? 16.239 -2.512 -15.480 1.00 62.16 171 HIS A CA 1
ATOM 1371 C C . HIS A 1 171 ? 15.380 -1.395 -14.865 1.00 62.16 171 HIS A C 1
ATOM 1373 O O . HIS A 1 171 ? 15.335 -1.252 -13.647 1.00 62.16 171 HIS A O 1
ATOM 1379 N N . VAL A 1 172 ? 14.706 -0.603 -15.701 1.00 64.19 172 VAL A N 1
ATOM 1380 C CA . VAL A 1 172 ? 13.780 0.453 -15.283 1.00 64.19 172 VAL A CA 1
ATOM 1381 C C . VAL A 1 172 ? 12.373 0.023 -15.671 1.00 64.19 172 VAL A C 1
ATOM 1383 O O . VAL A 1 172 ? 12.146 -0.394 -16.807 1.00 64.19 172 VAL A O 1
ATOM 1386 N N . GLN A 1 173 ? 11.446 0.094 -14.718 1.00 61.75 173 GLN A N 1
ATOM 1387 C CA . GLN A 1 173 ? 10.053 -0.295 -14.921 1.00 61.75 173 GLN A CA 1
ATOM 1388 C C . GLN A 1 173 ? 9.132 0.807 -14.435 1.00 61.75 173 GLN A C 1
ATOM 1390 O O . GLN A 1 173 ? 8.775 0.870 -13.261 1.00 61.75 173 GLN A O 1
ATOM 1395 N N . ARG A 1 174 ? 8.748 1.694 -15.351 1.00 65.62 174 ARG A N 1
ATOM 1396 C CA . ARG A 1 174 ? 7.701 2.688 -15.092 1.00 65.62 174 ARG A CA 1
ATOM 1397 C C . ARG A 1 174 ? 6.344 2.162 -15.549 1.00 65.62 174 ARG A C 1
ATOM 1399 O O . ARG A 1 174 ? 6.270 1.427 -16.529 1.00 65.62 174 ARG A O 1
ATOM 1406 N N . ALA A 1 175 ? 5.251 2.606 -14.931 1.00 64.81 175 ALA A N 1
ATOM 1407 C CA . ALA A 1 175 ? 3.903 2.202 -15.354 1.00 64.81 175 ALA A CA 1
ATOM 1408 C C . ALA A 1 175 ? 3.600 2.426 -16.857 1.00 64.81 175 ALA A C 1
ATOM 1410 O O . ALA A 1 175 ? 3.121 1.493 -17.505 1.00 64.81 175 ALA A O 1
ATOM 1411 N N . PRO A 1 176 ? 3.949 3.573 -17.480 1.00 60.50 176 PRO A N 1
ATOM 1412 C CA . PRO A 1 176 ? 3.759 3.757 -18.921 1.00 60.50 176 PRO A CA 1
ATOM 1413 C C . PRO A 1 176 ? 4.657 2.839 -19.754 1.00 60.50 176 PRO A C 1
ATOM 1415 O O . PRO A 1 176 ? 4.316 2.481 -20.881 1.00 60.50 176 PRO A O 1
ATOM 1418 N N . GLU A 1 177 ? 5.823 2.476 -19.215 1.00 63.47 177 GLU A N 1
ATOM 1419 C CA . GLU A 1 177 ? 6.728 1.533 -19.858 1.00 63.47 177 GLU A CA 1
ATOM 1420 C C . GLU A 1 177 ? 6.125 0.138 -19.804 1.00 63.47 177 GLU A C 1
ATOM 1422 O O . GLU A 1 177 ? 6.109 -0.486 -20.840 1.00 63.47 177 GLU A O 1
ATOM 1427 N N . VAL A 1 178 ? 5.495 -0.316 -18.716 1.00 59.97 178 VAL A N 1
ATOM 1428 C CA . VAL A 1 178 ? 4.763 -1.602 -18.694 1.00 59.97 178 VAL A CA 1
ATOM 1429 C C . VAL A 1 178 ? 3.711 -1.686 -19.810 1.00 59.97 178 VAL A C 1
ATOM 1431 O O . VAL A 1 178 ? 3.643 -2.696 -20.511 1.00 59.97 178 VAL A O 1
ATOM 1434 N N . GLY A 1 179 ? 2.960 -0.606 -20.057 1.00 58.22 179 GLY A N 1
ATOM 1435 C CA . GLY A 1 179 ? 2.025 -0.530 -21.186 1.00 58.22 179 GLY A CA 1
ATOM 1436 C C . GLY A 1 179 ? 2.714 -0.563 -22.560 1.00 58.22 179 GLY A C 1
ATOM 1437 O O . GLY A 1 179 ? 2.265 -1.259 -23.470 1.00 58.22 179 GLY A O 1
ATOM 1438 N N . ARG A 1 180 ? 3.846 0.138 -22.723 1.00 57.84 180 ARG A N 1
ATOM 1439 C CA . ARG A 1 180 ? 4.646 0.146 -23.969 1.00 57.84 180 ARG A CA 1
ATOM 1440 C C . ARG A 1 180 ? 5.497 -1.102 -24.169 1.00 57.84 180 ARG A C 1
ATOM 1442 O O . ARG A 1 180 ? 5.805 -1.445 -25.305 1.00 57.84 180 ARG A O 1
ATOM 1449 N N . LEU A 1 181 ? 5.838 -1.802 -23.094 1.00 53.12 181 LEU A N 1
ATOM 1450 C CA . LEU A 1 181 ? 6.577 -3.052 -23.089 1.00 53.12 181 LEU A CA 1
ATOM 1451 C C . LEU A 1 181 ? 5.764 -4.125 -23.792 1.00 53.12 181 LEU A C 1
ATOM 1453 O O . LEU A 1 181 ? 6.368 -5.037 -24.328 1.00 53.12 181 LEU A O 1
ATOM 1457 N N . ILE A 1 182 ? 4.437 -4.008 -23.902 1.00 53.97 182 ILE A N 1
ATOM 1458 C CA . ILE A 1 182 ? 3.640 -4.856 -24.802 1.00 53.97 182 ILE A CA 1
ATOM 1459 C C . ILE A 1 182 ? 4.174 -4.768 -26.248 1.00 53.97 182 ILE A C 1
ATOM 1461 O O . ILE A 1 182 ? 4.232 -5.792 -26.928 1.00 53.97 182 ILE A O 1
ATOM 1465 N N . TYR A 1 183 ? 4.690 -3.609 -26.667 1.00 48.75 183 TYR A N 1
ATOM 1466 C CA . TYR A 1 183 ? 5.032 -3.295 -28.054 1.00 48.75 183 TYR A CA 1
ATOM 1467 C C . TYR A 1 183 ? 6.543 -3.185 -28.362 1.00 48.75 183 TYR A C 1
ATOM 1469 O O . TYR A 1 183 ? 6.929 -3.581 -29.457 1.00 48.75 183 TYR A O 1
ATOM 1477 N N . ASP A 1 184 ? 7.423 -2.725 -27.453 1.00 54.66 184 ASP A N 1
ATOM 1478 C CA . ASP A 1 184 ? 8.878 -2.618 -27.732 1.00 54.66 184 ASP A CA 1
ATOM 1479 C C . ASP A 1 184 ? 9.743 -2.521 -26.437 1.00 54.66 184 ASP A C 1
ATOM 1481 O O . ASP A 1 184 ? 9.485 -1.666 -25.594 1.00 54.66 184 ASP A O 1
ATOM 1485 N N . CYS A 1 185 ? 10.778 -3.367 -26.260 1.00 52.22 185 CYS A N 1
ATOM 1486 C CA . CYS A 1 185 ? 11.864 -3.190 -25.251 1.00 52.22 185 CYS A CA 1
ATOM 1487 C C . CYS A 1 185 ? 13.123 -2.787 -26.040 1.00 52.22 185 CYS A C 1
ATOM 1489 O O . CYS A 1 185 ? 14.124 -3.506 -26.060 1.00 52.22 185 CYS A O 1
ATOM 1491 N N . ARG A 1 186 ? 13.068 -1.673 -26.776 1.00 54.53 186 ARG A N 1
ATOM 1492 C CA . ARG A 1 186 ? 14.296 -1.066 -27.292 1.00 54.53 186 ARG A CA 1
ATOM 1493 C C . ARG A 1 186 ? 14.977 -0.339 -26.133 1.00 54.53 186 ARG A C 1
ATOM 1495 O O . ARG A 1 186 ? 14.298 0.419 -25.436 1.00 54.53 186 ARG A O 1
ATOM 1502 N N . PRO A 1 187 ? 16.284 -0.558 -25.893 1.00 48.25 187 PRO A N 1
ATOM 1503 C CA . PRO A 1 187 ? 17.006 0.257 -24.930 1.00 48.25 187 PRO A CA 1
ATOM 1504 C C . PRO A 1 187 ? 16.791 1.726 -25.315 1.00 48.25 187 PRO A C 1
ATOM 1506 O O . PRO A 1 187 ? 16.796 2.026 -26.516 1.00 48.25 187 PRO A O 1
ATOM 1509 N N . PRO A 1 188 ? 16.559 2.638 -24.349 1.00 48.59 188 PRO A N 1
ATOM 1510 C CA . PRO A 1 188 ? 16.517 4.054 -24.670 1.00 48.59 188 PRO A CA 1
ATOM 1511 C C . PRO A 1 188 ? 17.787 4.346 -25.457 1.00 48.59 188 PRO A C 1
ATOM 1513 O O . PRO A 1 188 ? 18.868 3.934 -25.032 1.00 48.59 188 PRO A O 1
ATOM 1516 N N . HIS A 1 189 ? 17.642 4.956 -26.637 1.00 45.78 189 HIS A N 1
ATOM 1517 C CA . HIS A 1 189 ? 18.781 5.408 -27.416 1.00 45.78 189 HIS A CA 1
ATOM 1518 C C . HIS A 1 189 ? 19.627 6.254 -26.475 1.00 45.78 189 HIS A C 1
ATOM 1520 O O . HIS A 1 189 ? 19.297 7.403 -26.181 1.00 45.78 189 HIS A O 1
ATOM 1526 N N . VAL A 1 190 ? 20.697 5.656 -25.952 1.00 46.50 190 VAL A N 1
ATOM 1527 C CA . VAL A 1 190 ? 21.768 6.397 -25.329 1.00 46.50 190 VAL A CA 1
ATOM 1528 C C . VAL A 1 190 ? 22.244 7.256 -26.478 1.00 46.50 190 VAL A C 1
ATOM 1530 O O . VAL A 1 190 ? 22.890 6.761 -27.404 1.00 46.50 190 VAL A O 1
ATOM 1533 N N . HIS A 1 191 ? 21.847 8.527 -26.474 1.00 42.31 191 HIS A N 1
ATOM 1534 C CA . HIS A 1 191 ? 22.577 9.535 -27.205 1.00 42.31 191 HIS A CA 1
ATOM 1535 C C . HIS A 1 191 ? 23.997 9.408 -26.671 1.00 42.31 191 HIS A C 1
ATOM 1537 O O . HIS A 1 191 ? 24.333 9.951 -25.619 1.00 42.31 191 HIS A O 1
ATOM 1543 N N . ARG A 1 192 ? 24.829 8.628 -27.372 1.00 42.38 192 ARG A N 1
ATOM 1544 C CA . ARG A 1 192 ? 26.267 8.802 -27.337 1.00 42.38 192 ARG A CA 1
ATOM 1545 C C . ARG A 1 192 ? 26.425 10.278 -27.648 1.00 42.38 192 ARG A C 1
ATOM 1547 O O . ARG A 1 192 ? 26.320 10.682 -28.803 1.00 42.38 192 ARG A O 1
ATOM 1554 N N . ARG A 1 193 ? 26.638 11.098 -26.617 1.00 43.84 193 ARG A N 1
ATOM 1555 C CA . ARG A 1 193 ? 27.426 12.303 -26.805 1.00 43.84 193 ARG A CA 1
ATOM 1556 C C . ARG A 1 193 ? 28.741 11.773 -27.330 1.00 43.84 193 ARG A C 1
ATOM 1558 O O . ARG A 1 193 ? 29.565 11.263 -26.576 1.00 43.84 193 ARG A O 1
ATOM 1565 N N . VAL A 1 194 ? 28.878 11.804 -28.648 1.00 44.78 194 VAL A N 1
ATOM 1566 C CA . VAL A 1 194 ? 30.172 11.785 -29.297 1.00 44.78 194 VAL A CA 1
ATOM 1567 C C . VAL A 1 194 ? 30.836 13.049 -28.775 1.00 44.78 194 VAL A C 1
ATOM 1569 O O . VAL A 1 194 ? 30.629 14.142 -29.292 1.00 44.78 194 VAL A O 1
ATOM 1572 N N . HIS A 1 195 ? 31.540 12.925 -27.651 1.00 42.31 195 HIS A N 1
ATOM 1573 C CA . HIS A 1 195 ? 32.541 13.902 -27.291 1.00 42.31 195 HIS A CA 1
ATOM 1574 C C . HIS A 1 195 ? 33.562 13.830 -28.417 1.00 42.31 195 HIS A C 1
ATOM 1576 O O . HIS A 1 195 ? 34.364 12.900 -28.476 1.00 42.31 195 HIS A O 1
ATOM 1582 N N . GLY A 1 196 ? 33.475 14.781 -29.346 1.00 49.38 196 GLY A N 1
ATOM 1583 C CA . GLY A 1 196 ? 34.550 15.059 -30.276 1.00 49.38 196 GLY A CA 1
ATOM 1584 C C . GLY A 1 196 ? 35.799 15.364 -29.461 1.00 49.38 196 GLY A C 1
ATOM 1585 O O . GLY A 1 196 ? 35.948 16.462 -28.933 1.00 49.38 196 GLY A O 1
ATOM 1586 N N . ARG A 1 197 ? 36.676 14.371 -29.312 1.00 45.31 197 ARG A N 1
ATOM 1587 C CA . ARG A 1 197 ? 38.093 14.615 -29.071 1.00 45.31 197 ARG A CA 1
ATOM 1588 C C . ARG A 1 197 ? 38.766 14.535 -30.422 1.00 45.31 197 ARG A C 1
ATOM 1590 O O . ARG A 1 197 ? 38.751 13.495 -31.074 1.00 45.31 197 ARG A O 1
ATOM 1597 N N . GLY A 1 198 ? 39.262 15.692 -30.836 1.00 43.28 198 GLY A N 1
ATOM 1598 C CA . GLY A 1 198 ? 40.058 15.847 -32.030 1.00 43.28 198 GLY A CA 1
ATOM 1599 C C . GLY A 1 198 ? 41.324 14.995 -31.997 1.00 43.28 198 GLY A C 1
ATOM 1600 O O . GLY A 1 198 ? 41.831 14.632 -30.938 1.00 43.28 198 GLY A O 1
ATOM 1601 N N . LEU A 1 199 ? 41.763 14.707 -33.220 1.00 46.91 199 LEU A N 1
ATOM 1602 C CA . LEU A 1 199 ? 43.131 14.508 -33.682 1.00 46.91 199 LEU A CA 1
ATOM 1603 C C . LEU A 1 199 ? 44.144 13.966 -32.666 1.00 46.91 199 LEU A C 1
ATOM 1605 O O . LEU A 1 199 ? 44.692 14.711 -31.859 1.00 46.91 199 LEU A O 1
ATOM 1609 N N . LEU A 1 200 ? 44.571 12.724 -32.893 1.00 41.66 200 LEU A N 1
ATOM 1610 C CA . LEU A 1 200 ? 45.991 12.402 -32.796 1.00 41.66 200 LEU A CA 1
ATOM 1611 C C . LEU A 1 200 ? 46.456 11.814 -34.128 1.00 41.66 200 LEU A C 1
ATOM 1613 O O . LEU A 1 200 ? 46.019 10.749 -34.559 1.00 41.66 200 LEU A O 1
ATOM 1617 N N . HIS A 1 201 ? 47.319 12.589 -34.781 1.00 42.50 201 HIS A N 1
ATOM 1618 C CA . HIS A 1 201 ? 48.169 12.189 -35.890 1.00 42.50 201 HIS A CA 1
ATOM 1619 C C . HIS A 1 201 ? 48.998 10.962 -35.493 1.00 42.50 201 HIS A C 1
ATOM 1621 O O . HIS A 1 201 ? 49.774 11.033 -34.543 1.00 42.50 201 HIS A O 1
ATOM 1627 N N . PHE A 1 202 ? 48.918 9.892 -36.280 1.00 43.31 202 PHE A N 1
ATOM 1628 C CA . PHE A 1 202 ? 50.035 8.969 -36.451 1.00 43.31 202 PHE A CA 1
ATOM 1629 C C . PHE A 1 202 ? 50.681 9.293 -37.799 1.00 43.31 202 PHE A C 1
ATOM 1631 O O . PHE A 1 202 ? 50.056 9.148 -38.849 1.00 43.31 202 PHE A O 1
ATOM 1638 N N . ARG A 1 203 ? 51.908 9.822 -37.756 1.00 45.88 203 ARG A N 1
ATOM 1639 C CA . ARG A 1 203 ? 52.831 9.745 -38.891 1.00 45.88 203 ARG A CA 1
ATOM 1640 C C . ARG A 1 203 ? 53.447 8.344 -38.893 1.00 45.88 203 ARG A C 1
ATOM 1642 O O . ARG A 1 203 ? 53.641 7.774 -37.821 1.00 45.88 203 ARG A O 1
ATOM 1649 N N . ALA A 1 204 ? 53.641 7.846 -40.111 1.00 59.25 204 ALA A N 1
ATOM 1650 C CA . ALA A 1 204 ? 54.190 6.543 -40.470 1.00 59.25 204 ALA A CA 1
ATOM 1651 C C . ALA A 1 204 ? 55.585 6.284 -39.892 1.00 59.25 204 ALA A C 1
ATOM 1653 O O . ALA A 1 204 ? 56.317 7.277 -39.669 1.00 59.25 204 ALA A O 1
#

InterPro domains:
  IPR050307 Sterol desaturase-related [PTHR11863] (49-171)

Foldseek 3Di:
DVVVVVVVVVVVVVVVVVVVVVCVVCQVVVQVVLQVVVVVLVVDVLSVDLCNVLVVVVVVVVVVVVVVVVCCVPPVVCQVVDPDDPPDPCVVVPDPCVVVLCCLSSVVVVVCCVVDPDDDDDPGGDGPVRVVVVVVVVVVVVVVVVVVVVVVCVVDPVSVVQQVVLVVVAVDDGSVVSVCSNPDSDPPPPPPPPPDDDDDDDDD

Organism: Ectocarpus siliculosus (NCBI:txid2880)

Sequence (204 aa):
MRLASLQVTSACRCLAVVAVGVLWWCQQPVEASLGVGWKTLRANWLFKHESFEPFLSAASFLFFIGLWGFLDFFVPSASKHRTFLSDDLSSWFGGTRIRDQALWYIAPLVIFDLIFPRRQLPESAPSLGRLVLEVVAAIAVYDAAFFAWHASLHSNPALYRRVHAKHHKCHVQRAPEVGRLIYDCRPPHVHRRVHGRGLLHFRA

Secondary structure (DSSP, 8-state):
-HHHHHHHHHHHHHHHHHHHHHHHHTHHHHHHHHHHHHHHHHH-HHHHSTTHHHHHHHHHHHHHHHHHHHHHHH-GGGGGG-S-----THHHHSSSHHHHHHHHHHHHHHHHHHHSPPPPPPSSPPPHHHHHHHHHHHHHHHHHHHHHHHHHHHHSHHHIIIIIHHHHH-S---HHHHHHHTT--PPP----------------

Radius of gyration: 24.27 Å; chains: 1; bounding box: 76×37×68 Å

pLDDT: mean 78.61, std 15.9, range [41.66, 97.06]